Protein AF-A0A212THU8-F1 (afdb_monomer_lite)

Sequence (267 aa):
MRHRLPAQLAALACAAGLALTACSEPEPEARFPQTPVPGHCADWGELRELDHSTVQVRVLNKGAGAGAAAEAARELEGRGFTVLTTGNDHSDSPQADAIVRYGPMGLSAARTVALQVEGARLERDSRRDPSVDLVLGKAFDSLAQQPAAPADQVRMNVYNTTAEPGLADRAARQMRKRDFTVRKVGNDPERKWYPEDTAIIRHGLRSEPVARTVAAQVPGARLVNDDRTGLSVDLVLGGKYTWATKDFTEPEKVPETKQGPRIGCEA

Foldseek 3Di:
DDDDDDDDDDDDDDDDDDDPPDDPDPDPDPPQPPDQDADALVCLVVQDADDQLNAEEEEAEAAQDPCPSVVQQVLSVLVNHHYPYYYYDPDPDDADQKEKEFERSQSNSSSNVLQFAAQYEYDYDHDDGNYIYIYGGNNHDGTADDAADQQLPAEEEEAELDPDPCPSVVVVVQSVVRNHHYDYTYHDPVSDAAQPAQWEKEDASSQPSSSQQVCQQGPRYHYDYPHDSDNYIYTYGHNNHDRDDPDRGRGDGRDGRHYHHYHPSDD

Organism: NCBI:txid592308

Structure (mmCIF, N/CA/C/O backbone):
data_AF-A0A212THU8-F1
#
_entry.id   AF-A0A212THU8-F1
#
loop_
_atom_site.group_PDB
_atom_site.id
_atom_site.type_symbol
_atom_site.label_atom_id
_atom_site.label_alt_id
_atom_site.label_comp_id
_atom_site.label_asym_id
_atom_site.label_entity_id
_atom_site.label_seq_id
_atom_site.pdbx_PDB_ins_code
_atom_site.Cartn_x
_atom_site.Cartn_y
_atom_site.Cartn_z
_atom_site.occupancy
_atom_site.B_iso_or_equiv
_atom_site.auth_seq_id
_atom_site.auth_comp_id
_atom_site.auth_asym_id
_atom_site.auth_atom_id
_atom_site.pdbx_PDB_model_num
ATOM 1 N N . MET A 1 1 ? 91.011 -12.304 9.486 1.00 38.97 1 MET A N 1
ATOM 2 C CA . MET A 1 1 ? 90.916 -10.833 9.326 1.00 38.97 1 MET A CA 1
ATOM 3 C C . MET A 1 1 ? 89.591 -10.407 9.952 1.00 38.97 1 MET A C 1
ATOM 5 O O . MET A 1 1 ? 88.591 -11.006 9.599 1.00 38.97 1 MET A O 1
ATOM 9 N N . ARG A 1 2 ? 89.614 -9.753 11.129 1.00 37.75 2 ARG A N 1
ATOM 10 C CA . ARG A 1 2 ? 89.227 -8.330 11.355 1.00 37.75 2 ARG A CA 1
ATOM 11 C C . ARG A 1 2 ? 87.864 -7.976 10.725 1.00 37.75 2 ARG A C 1
ATOM 13 O O . ARG A 1 2 ? 87.710 -8.217 9.545 1.00 37.75 2 ARG A O 1
ATOM 20 N N . HIS A 1 3 ? 86.889 -7.302 11.326 1.00 34.12 3 HIS A N 1
ATOM 21 C CA . HIS A 1 3 ? 86.563 -6.772 12.654 1.00 34.12 3 HIS A CA 1
ATOM 22 C C . HIS A 1 3 ? 85.201 -6.048 12.453 1.00 34.12 3 HIS A C 1
ATOM 24 O O . HIS A 1 3 ? 85.035 -5.419 11.419 1.00 34.12 3 HIS A O 1
ATOM 30 N N . ARG A 1 4 ? 84.315 -6.070 13.464 1.00 38.44 4 ARG A N 1
ATOM 31 C CA . ARG A 1 4 ? 83.385 -4.992 13.908 1.00 38.44 4 ARG A CA 1
ATOM 32 C C . ARG A 1 4 ? 82.330 -4.373 12.947 1.00 38.44 4 ARG A C 1
ATOM 34 O O . ARG A 1 4 ? 82.656 -3.772 11.936 1.00 38.44 4 ARG A O 1
ATOM 41 N N . LEU A 1 5 ? 81.073 -4.371 13.423 1.00 43.81 5 LEU A N 1
ATOM 42 C CA . LEU A 1 5 ? 80.020 -3.364 13.150 1.00 43.81 5 LEU A CA 1
ATOM 43 C C . LEU A 1 5 ? 80.491 -1.932 13.511 1.00 43.81 5 LEU A C 1
ATOM 45 O O . LEU A 1 5 ? 81.335 -1.796 14.405 1.00 43.81 5 LEU A O 1
ATOM 49 N N . PRO A 1 6 ? 79.920 -0.867 12.903 1.00 51.62 6 PRO A N 1
ATOM 50 C CA . PRO A 1 6 ? 78.869 -0.121 13.616 1.00 51.62 6 PRO A CA 1
ATOM 51 C C . PRO A 1 6 ? 77.752 0.502 12.748 1.00 51.62 6 PRO A C 1
ATOM 53 O O . PRO A 1 6 ? 77.855 0.664 11.536 1.00 51.62 6 PRO A O 1
ATOM 56 N N . ALA A 1 7 ? 76.685 0.868 13.460 1.00 44.78 7 ALA A N 1
ATOM 57 C CA . ALA A 1 7 ? 75.516 1.635 13.051 1.00 44.78 7 ALA A CA 1
ATOM 58 C C . ALA A 1 7 ? 75.830 3.072 12.605 1.00 44.78 7 ALA A C 1
ATOM 60 O O . ALA A 1 7 ? 76.716 3.699 13.181 1.00 44.78 7 ALA A O 1
ATOM 61 N N . GLN A 1 8 ? 74.999 3.635 11.717 1.00 48.97 8 GLN A N 1
ATOM 62 C CA . GLN A 1 8 ? 74.686 5.068 11.725 1.00 48.97 8 GLN A CA 1
ATOM 63 C C . GLN A 1 8 ? 73.209 5.318 11.401 1.00 48.97 8 GLN A C 1
ATOM 65 O O . GLN A 1 8 ? 72.680 4.873 10.385 1.00 48.97 8 GLN A O 1
ATOM 70 N N . LEU A 1 9 ? 72.574 6.037 12.328 1.00 40.59 9 LEU A N 1
ATOM 71 C CA . LEU A 1 9 ? 71.295 6.713 12.187 1.00 40.59 9 LEU A CA 1
ATOM 72 C C . LEU A 1 9 ? 71.403 7.836 11.148 1.00 40.59 9 LEU A C 1
ATOM 74 O O . LEU A 1 9 ? 72.336 8.633 11.205 1.00 40.59 9 LEU A O 1
ATOM 78 N N . ALA A 1 10 ? 70.376 7.988 10.317 1.00 42.47 10 ALA A N 1
ATOM 79 C CA . ALA A 1 10 ? 70.005 9.282 9.762 1.00 42.47 10 ALA A CA 1
ATOM 80 C C . ALA A 1 10 ? 68.498 9.460 9.961 1.00 42.47 10 ALA A C 1
ATOM 82 O O . ALA A 1 10 ? 67.677 8.900 9.238 1.00 42.47 10 ALA A O 1
ATOM 83 N N . ALA A 1 11 ? 68.154 10.201 11.012 1.00 41.84 11 ALA A N 1
ATOM 84 C CA . ALA A 1 11 ? 66.830 10.760 11.203 1.00 41.84 11 ALA A CA 1
ATOM 85 C C . ALA A 1 11 ? 66.600 11.839 10.136 1.00 41.84 11 ALA A C 1
ATOM 87 O O . ALA A 1 11 ? 67.397 12.770 10.023 1.00 41.84 11 ALA A O 1
ATOM 88 N N . LEU A 1 12 ? 65.508 11.728 9.380 1.00 43.94 12 LEU A N 1
ATOM 89 C CA . LEU A 1 12 ? 64.963 12.838 8.608 1.00 43.94 12 LEU A CA 1
ATOM 90 C C . LEU A 1 12 ? 63.584 13.185 9.156 1.00 43.94 12 LEU A C 1
ATOM 92 O O . LEU A 1 12 ? 62.754 12.324 9.439 1.00 43.94 12 LEU A O 1
ATOM 96 N N . ALA A 1 13 ? 63.446 14.481 9.391 1.00 41.41 13 ALA A N 1
ATOM 97 C CA . ALA A 1 13 ? 62.468 15.126 10.232 1.00 41.41 13 ALA A CA 1
ATOM 98 C C . ALA A 1 13 ? 61.040 15.071 9.675 1.00 41.41 13 ALA A C 1
ATOM 100 O O . ALA A 1 13 ? 60.813 15.204 8.474 1.00 41.41 13 ALA A O 1
ATOM 101 N N . CYS A 1 14 ? 60.079 14.992 10.600 1.00 33.94 14 CYS A N 1
ATOM 102 C CA . CYS A 1 14 ? 58.713 15.452 10.393 1.00 33.94 14 CYS A CA 1
ATOM 103 C C . CYS A 1 14 ? 58.724 16.913 9.923 1.00 33.94 14 CYS A C 1
ATOM 105 O O . CYS A 1 14 ? 59.113 17.801 10.680 1.00 33.94 14 CYS A O 1
ATOM 107 N N . ALA A 1 15 ? 58.216 17.162 8.718 1.00 45.34 15 ALA A N 1
ATOM 108 C CA . ALA A 1 15 ? 57.635 18.447 8.363 1.00 45.34 15 ALA A CA 1
ATOM 109 C C . ALA A 1 15 ? 56.112 18.285 8.379 1.00 45.34 15 ALA A C 1
ATOM 111 O O . ALA A 1 15 ? 55.542 17.487 7.636 1.00 45.34 15 ALA A O 1
ATOM 112 N N . ALA A 1 16 ? 55.476 19.004 9.299 1.00 46.84 16 ALA A N 1
ATOM 113 C CA . ALA A 1 16 ? 54.038 19.052 9.477 1.00 46.84 16 ALA A CA 1
ATOM 114 C C . ALA A 1 16 ? 53.367 19.822 8.329 1.00 46.84 16 ALA A C 1
ATOM 116 O O . ALA A 1 16 ? 53.789 20.919 7.971 1.00 46.84 16 ALA A O 1
ATOM 117 N N . GLY A 1 17 ? 52.281 19.254 7.810 1.00 40.56 17 GLY A N 1
ATOM 118 C CA . GLY A 1 17 ? 51.367 19.874 6.856 1.00 40.56 17 GLY A CA 1
ATOM 119 C C . GLY A 1 17 ? 50.082 19.056 6.794 1.00 40.56 17 GLY A C 1
ATOM 120 O O . GLY A 1 17 ? 49.892 18.255 5.887 1.00 40.56 17 GLY A O 1
ATOM 121 N N . LEU A 1 18 ? 49.241 19.195 7.821 1.00 47.66 18 LEU A N 1
ATOM 122 C CA . LEU A 1 18 ? 47.927 18.559 7.930 1.00 47.66 18 LEU A CA 1
ATOM 123 C C . LEU A 1 18 ? 46.965 19.153 6.890 1.00 47.66 18 LEU A C 1
ATOM 125 O O . LEU A 1 18 ? 46.311 20.159 7.149 1.00 47.66 18 LEU A O 1
ATOM 129 N N . ALA A 1 19 ? 46.842 18.500 5.738 1.00 45.28 19 ALA A N 1
ATOM 130 C CA . ALA A 1 19 ? 45.618 18.525 4.948 1.00 45.28 19 ALA A CA 1
ATOM 131 C C . ALA A 1 19 ? 44.963 17.146 5.089 1.00 45.28 19 ALA A C 1
ATOM 133 O O . ALA A 1 19 ? 45.324 16.191 4.406 1.00 45.28 19 ALA A O 1
ATOM 134 N N . LEU A 1 20 ? 44.025 17.033 6.032 1.00 46.34 20 LEU A N 1
ATOM 135 C CA . LEU A 1 20 ? 43.095 15.910 6.105 1.00 46.34 20 LEU A CA 1
ATOM 136 C C . LEU A 1 20 ? 42.125 16.039 4.925 1.00 46.34 20 LEU A C 1
ATOM 138 O O . LEU A 1 20 ? 41.030 16.578 5.064 1.00 46.34 20 LEU A O 1
ATOM 142 N N . THR A 1 21 ? 42.524 15.569 3.746 1.00 47.94 21 THR A N 1
ATOM 143 C CA . THR A 1 21 ? 41.549 15.188 2.724 1.00 47.94 21 THR A CA 1
ATOM 144 C C . THR A 1 21 ? 40.819 13.969 3.260 1.00 47.94 21 THR A C 1
ATOM 146 O O . THR A 1 21 ? 41.337 12.853 3.231 1.00 47.94 21 THR A O 1
ATOM 149 N N . ALA A 1 22 ? 39.643 14.216 3.833 1.00 43.72 22 ALA A N 1
ATOM 150 C CA . ALA A 1 22 ? 38.685 13.183 4.163 1.00 43.72 22 ALA A CA 1
ATOM 151 C C . ALA A 1 22 ? 38.459 12.306 2.926 1.00 43.72 22 ALA A C 1
ATOM 153 O O . ALA A 1 22 ? 38.194 12.801 1.828 1.00 43.72 22 ALA A O 1
ATOM 154 N N . CYS A 1 23 ? 38.620 11.002 3.129 1.00 45.91 23 CYS A N 1
ATOM 155 C CA . CYS A 1 23 ? 38.318 9.971 2.156 1.00 45.91 23 CYS A CA 1
ATOM 156 C C . CYS A 1 23 ? 36.859 10.138 1.722 1.00 45.91 23 CYS A C 1
ATOM 158 O O . CYS A 1 23 ? 35.955 9.991 2.539 1.00 45.91 23 CYS A O 1
ATOM 160 N N . SER A 1 24 ? 36.623 10.461 0.454 1.00 49.62 24 SER A N 1
ATOM 161 C CA . SER A 1 24 ? 35.322 10.193 -0.151 1.00 49.62 24 SER A CA 1
ATOM 162 C C . SER A 1 24 ? 35.355 8.730 -0.571 1.00 49.62 24 SER A C 1
ATOM 164 O O . SER A 1 24 ? 35.870 8.401 -1.638 1.00 49.62 24 SER A O 1
ATOM 166 N N . GLU A 1 25 ? 34.916 7.838 0.319 1.00 53.78 25 GLU A N 1
ATOM 167 C CA . GLU A 1 25 ? 34.516 6.498 -0.108 1.00 53.78 25 GLU A CA 1
ATOM 168 C C . GLU A 1 25 ? 33.414 6.674 -1.164 1.00 53.78 25 GLU A C 1
ATOM 170 O O . GLU A 1 25 ? 32.497 7.472 -0.942 1.00 53.78 25 GLU A O 1
ATOM 175 N N . PRO A 1 26 ? 33.503 6.009 -2.330 1.00 47.09 26 PRO A N 1
ATOM 176 C CA . PRO A 1 26 ? 32.387 5.997 -3.262 1.00 47.09 26 PRO A CA 1
ATOM 177 C C . PRO A 1 26 ? 31.155 5.470 -2.521 1.00 47.09 26 PRO A C 1
ATOM 179 O O . PRO A 1 26 ? 31.261 4.515 -1.744 1.00 47.09 26 PRO A O 1
ATOM 182 N N . GLU A 1 27 ? 30.003 6.116 -2.735 1.00 53.28 27 GLU A N 1
ATOM 183 C CA . GLU A 1 27 ? 28.712 5.616 -2.257 1.00 53.28 27 GLU A CA 1
ATOM 184 C C . GLU A 1 27 ? 28.627 4.111 -2.543 1.00 53.28 27 GLU A C 1
ATOM 186 O O . GLU A 1 27 ? 29.084 3.679 -3.607 1.00 53.28 27 GLU A O 1
ATOM 191 N N . PRO A 1 28 ? 28.099 3.292 -1.615 1.00 44.31 28 PRO A N 1
ATOM 192 C CA . PRO A 1 28 ? 28.008 1.863 -1.845 1.00 44.31 28 PRO A CA 1
ATOM 193 C C . PRO A 1 28 ? 27.193 1.655 -3.119 1.00 44.31 28 PRO A C 1
ATOM 195 O O . PRO A 1 28 ? 25.989 1.909 -3.121 1.00 44.31 28 PRO A O 1
ATOM 198 N N . GLU A 1 29 ? 27.859 1.222 -4.196 1.00 50.34 29 GLU A N 1
ATOM 199 C CA . GLU A 1 29 ? 27.194 0.780 -5.417 1.00 50.34 29 GLU A CA 1
ATOM 200 C C . GLU A 1 29 ? 26.040 -0.115 -4.982 1.00 50.34 29 GLU A C 1
ATOM 202 O O . GLU A 1 29 ? 26.248 -1.051 -4.196 1.00 50.34 29 GLU A O 1
ATOM 207 N N . ALA A 1 30 ? 24.825 0.231 -5.418 1.00 47.88 30 ALA A N 1
ATOM 208 C CA . ALA A 1 30 ? 23.627 -0.532 -5.116 1.00 47.88 30 ALA A CA 1
ATOM 209 C C . ALA A 1 30 ? 23.953 -2.011 -5.344 1.00 47.88 30 ALA A C 1
ATOM 211 O O . ALA A 1 30 ? 24.255 -2.434 -6.463 1.00 47.88 30 ALA A O 1
ATOM 212 N N . ARG A 1 31 ? 24.021 -2.779 -4.251 1.00 46.31 31 ARG A N 1
ATOM 213 C CA . ARG A 1 31 ? 24.465 -4.169 -4.307 1.00 46.31 31 ARG A CA 1
ATOM 214 C C . ARG A 1 31 ? 23.362 -4.948 -4.995 1.00 46.31 31 ARG A C 1
ATOM 216 O O . ARG A 1 31 ? 22.410 -5.370 -4.346 1.00 46.31 31 ARG A O 1
ATOM 223 N N . PHE A 1 32 ? 23.500 -5.128 -6.308 1.00 49.66 32 PHE A N 1
ATOM 224 C CA . PHE A 1 32 ? 22.636 -6.008 -7.078 1.00 49.66 32 PHE A CA 1
ATOM 225 C C . PHE A 1 32 ? 22.564 -7.352 -6.343 1.00 49.66 32 PHE A C 1
ATOM 227 O O . PHE A 1 32 ? 23.628 -7.883 -5.989 1.00 49.66 32 PHE A O 1
ATOM 234 N N . PRO A 1 33 ? 21.372 -7.924 -6.096 1.00 51.41 33 PRO A N 1
ATOM 235 C CA . PRO A 1 33 ? 21.295 -9.319 -5.712 1.00 51.41 33 PRO A CA 1
ATOM 236 C C . PRO A 1 33 ? 22.038 -10.104 -6.793 1.00 51.41 33 PRO A C 1
ATOM 238 O O . PRO A 1 33 ? 21.676 -10.093 -7.967 1.00 51.41 33 PRO A O 1
ATOM 241 N N . GLN A 1 34 ? 23.163 -10.695 -6.394 1.00 44.50 34 GLN A N 1
ATOM 242 C CA . GLN A 1 34 ? 24.201 -11.186 -7.307 1.00 44.50 34 GLN A CA 1
ATOM 243 C C . GLN A 1 34 ? 23.755 -12.410 -8.110 1.00 44.50 34 GLN A C 1
ATOM 245 O O . GLN A 1 34 ? 24.473 -12.873 -8.989 1.00 44.50 34 GLN A O 1
ATOM 250 N N . THR A 1 35 ? 22.590 -12.970 -7.790 1.00 54.38 35 THR A N 1
ATOM 251 C CA . THR A 1 35 ? 22.022 -14.095 -8.522 1.00 54.38 35 THR A CA 1
ATOM 252 C C . THR A 1 35 ? 20.924 -13.566 -9.439 1.00 54.38 35 THR A C 1
ATOM 254 O O . THR A 1 35 ? 19.789 -13.411 -8.984 1.00 54.38 35 THR A O 1
ATOM 257 N N . PRO A 1 36 ? 21.222 -13.270 -10.720 1.00 52.88 36 PRO A N 1
ATOM 258 C CA . PRO A 1 36 ? 20.159 -13.196 -11.713 1.00 52.88 36 PRO A CA 1
ATOM 259 C C . PRO A 1 36 ? 19.323 -14.473 -11.623 1.00 52.88 36 PRO A C 1
ATOM 261 O O . PRO A 1 36 ? 19.879 -15.556 -11.440 1.00 52.88 36 PRO A O 1
ATOM 264 N N . VAL A 1 37 ? 18.004 -14.357 -11.749 1.00 58.06 37 VAL A N 1
ATOM 265 C CA . VAL A 1 37 ? 17.135 -15.514 -11.980 1.00 58.06 37 VAL A CA 1
ATOM 266 C C . VAL A 1 37 ? 16.857 -15.519 -13.477 1.00 58.06 37 VAL A C 1
ATOM 268 O O . VAL A 1 37 ? 16.011 -14.743 -13.928 1.00 58.06 37 VAL A O 1
ATOM 271 N N . PRO A 1 38 ? 17.600 -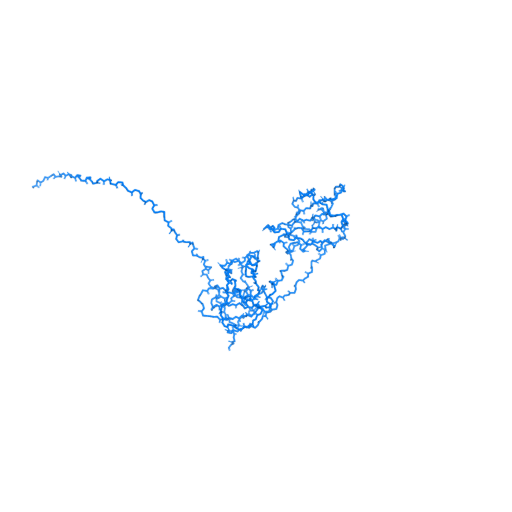16.306 -14.278 1.00 60.41 38 PRO A N 1
ATOM 272 C CA . PRO A 1 38 ? 17.319 -16.413 -15.695 1.00 60.41 38 PRO A CA 1
ATOM 273 C C . PRO A 1 38 ? 15.931 -17.026 -15.855 1.00 60.41 38 PRO A C 1
ATOM 275 O O . PRO A 1 38 ? 15.589 -17.998 -15.182 1.00 60.41 38 PRO A O 1
ATOM 278 N N . GLY A 1 39 ? 15.146 -16.457 -16.753 1.00 64.38 39 GLY A N 1
ATOM 279 C CA . GLY A 1 39 ? 13.890 -17.031 -17.201 1.00 64.38 39 GLY A CA 1
ATOM 280 C C . GLY A 1 39 ? 13.803 -16.883 -18.710 1.00 64.38 39 GLY A C 1
ATOM 281 O O . GLY A 1 39 ? 14.343 -15.925 -19.271 1.00 64.38 39 GLY A O 1
ATOM 282 N N . HIS A 1 40 ? 13.128 -17.818 -19.367 1.00 75.00 40 HIS A N 1
ATOM 283 C CA . HIS A 1 40 ? 12.801 -17.691 -20.780 1.00 75.00 40 HIS A CA 1
ATOM 284 C C . HIS A 1 40 ? 11.356 -17.223 -20.915 1.00 75.00 40 HIS A C 1
ATOM 286 O O . HIS A 1 40 ? 10.492 -17.568 -20.114 1.00 75.00 40 HIS A O 1
ATOM 292 N N . CYS A 1 41 ? 11.075 -16.435 -21.951 1.00 77.31 41 CYS A N 1
ATOM 293 C CA . CYS A 1 41 ? 9.726 -15.937 -22.223 1.00 77.31 41 CYS A CA 1
ATOM 294 C C . CYS A 1 41 ? 8.690 -17.056 -22.417 1.00 77.31 41 CYS A C 1
ATOM 296 O O . CYS A 1 41 ? 7.510 -16.853 -22.118 1.00 77.31 41 CYS A O 1
ATOM 298 N N . ALA A 1 42 ? 9.139 -18.229 -22.881 1.00 79.44 42 ALA A N 1
ATOM 299 C CA . ALA A 1 42 ? 8.329 -19.440 -22.999 1.00 79.44 42 ALA A CA 1
ATOM 300 C C . ALA A 1 42 ? 7.760 -19.897 -21.644 1.00 79.44 42 ALA A C 1
ATOM 302 O O . ALA A 1 42 ? 6.619 -20.345 -21.580 1.00 79.44 42 ALA A O 1
ATOM 303 N N . ASP A 1 43 ? 8.497 -19.663 -20.558 1.00 81.81 43 ASP A N 1
ATOM 304 C CA . ASP A 1 43 ? 8.165 -20.140 -19.213 1.00 81.81 43 ASP A CA 1
ATOM 305 C C . ASP A 1 43 ? 7.347 -19.105 -18.426 1.00 81.81 43 ASP A C 1
ATOM 307 O O . ASP A 1 43 ? 7.211 -19.202 -17.209 1.00 81.81 43 ASP A O 1
ATOM 311 N N . TRP A 1 44 ? 6.809 -18.073 -19.093 1.00 80.06 44 TRP A N 1
ATOM 312 C CA . TRP A 1 44 ? 6.220 -16.903 -18.435 1.00 80.06 44 TRP A CA 1
ATOM 313 C C . TRP A 1 44 ? 5.199 -17.243 -17.351 1.00 80.06 44 TRP A C 1
ATOM 315 O O . TRP A 1 44 ? 5.247 -16.624 -16.294 1.00 80.06 44 TRP A O 1
ATOM 325 N N . GLY A 1 45 ? 4.308 -18.212 -17.590 1.00 77.88 45 GLY A N 1
ATOM 326 C CA . GLY A 1 45 ? 3.296 -18.643 -16.615 1.00 77.88 45 GLY A CA 1
ATOM 327 C C . GLY A 1 45 ? 3.888 -19.341 -15.386 1.00 77.88 45 GLY A C 1
ATOM 328 O O . GLY A 1 45 ? 3.333 -19.244 -14.294 1.00 77.88 45 GLY A O 1
ATOM 329 N N . GLU A 1 46 ? 5.066 -19.940 -15.529 1.00 82.50 46 GLU A N 1
ATOM 330 C CA . GLU A 1 46 ? 5.769 -20.716 -14.502 1.00 82.50 46 GLU A CA 1
ATOM 331 C C . GLU A 1 46 ? 6.835 -19.898 -13.757 1.00 82.50 46 GLU A C 1
ATOM 333 O O . GLU A 1 46 ? 7.348 -20.334 -12.726 1.00 82.50 46 GLU A O 1
ATOM 338 N N . LEU A 1 47 ? 7.157 -18.694 -14.245 1.00 83.31 47 LEU A N 1
ATOM 339 C CA . LEU A 1 47 ? 8.126 -17.811 -13.599 1.00 83.31 47 LEU A CA 1
ATOM 340 C C . LEU A 1 47 ? 7.764 -17.535 -12.137 1.00 83.31 47 LEU A C 1
ATOM 342 O O . LEU A 1 47 ? 6.721 -16.972 -11.808 1.00 83.31 47 LEU A O 1
ATOM 346 N N . ARG A 1 48 ? 8.690 -17.875 -11.248 1.00 83.19 48 ARG A N 1
ATOM 347 C CA . ARG A 1 48 ? 8.545 -17.603 -9.823 1.00 83.19 48 ARG A CA 1
ATOM 348 C C . ARG A 1 48 ? 8.544 -16.095 -9.556 1.00 83.19 48 ARG A C 1
ATOM 350 O O . ARG A 1 48 ? 9.482 -15.401 -9.954 1.00 83.19 48 ARG A O 1
ATOM 357 N N . GLU A 1 49 ? 7.552 -15.623 -8.807 1.00 86.44 49 GLU A N 1
ATOM 358 C CA . GLU A 1 49 ? 7.577 -14.287 -8.209 1.00 86.44 49 GLU A CA 1
ATOM 359 C C . GLU A 1 49 ? 8.724 -14.181 -7.206 1.00 86.44 49 GLU A C 1
ATOM 361 O O . GLU A 1 49 ? 8.997 -15.090 -6.417 1.00 86.44 49 GLU A O 1
ATOM 366 N N . LEU A 1 50 ? 9.451 -13.075 -7.284 1.00 91.19 50 LEU A N 1
ATOM 367 C CA . LEU A 1 50 ? 10.585 -12.833 -6.405 1.00 91.19 50 LEU A CA 1
ATOM 368 C C . LEU A 1 50 ? 10.120 -12.159 -5.121 1.00 91.19 50 LEU A C 1
ATOM 370 O O . LEU A 1 50 ? 9.159 -11.393 -5.124 1.00 91.19 50 LEU A O 1
ATOM 374 N N . ASP A 1 51 ? 10.861 -12.392 -4.039 1.00 91.56 51 ASP A N 1
ATOM 375 C CA . ASP A 1 51 ? 10.726 -11.567 -2.845 1.00 91.56 51 ASP A CA 1
ATOM 376 C C . ASP A 1 51 ? 10.960 -10.098 -3.230 1.00 91.56 51 ASP A C 1
ATOM 378 O O . ASP A 1 51 ? 11.976 -9.779 -3.860 1.00 91.56 51 ASP A O 1
ATOM 382 N N . HIS A 1 52 ? 10.021 -9.216 -2.873 1.00 94.50 52 HIS A N 1
ATOM 383 C CA . HIS A 1 52 ? 10.047 -7.813 -3.289 1.00 94.50 52 HIS A CA 1
ATOM 384 C C . HIS A 1 52 ? 11.367 -7.123 -2.915 1.00 94.50 52 HIS A C 1
ATOM 386 O O . HIS A 1 52 ? 11.878 -6.332 -3.706 1.00 94.50 52 HIS A O 1
ATOM 392 N N . SER A 1 53 ? 11.986 -7.484 -1.783 1.00 93.31 53 SER A N 1
ATOM 393 C CA . SER A 1 53 ? 13.243 -6.871 -1.327 1.00 93.31 53 SER A CA 1
ATOM 394 C C . SER A 1 53 ? 14.422 -7.145 -2.263 1.00 93.31 53 SER A C 1
ATOM 396 O O . SER A 1 53 ? 15.384 -6.380 -2.301 1.00 93.31 53 SER A O 1
ATOM 398 N N . THR A 1 54 ? 14.330 -8.203 -3.070 1.00 92.69 54 THR A N 1
ATOM 399 C CA . THR A 1 54 ? 15.331 -8.566 -4.082 1.00 92.69 54 THR A CA 1
ATOM 400 C C . THR A 1 54 ? 15.080 -7.913 -5.443 1.00 92.69 54 THR A C 1
ATOM 402 O O . THR A 1 54 ? 15.916 -8.015 -6.341 1.00 92.69 54 THR A O 1
ATOM 405 N N . VAL A 1 55 ? 13.946 -7.233 -5.622 1.00 95.88 55 VAL A N 1
ATOM 406 C CA . VAL A 1 55 ? 13.568 -6.609 -6.891 1.00 95.88 55 VAL A CA 1
ATOM 407 C C . VAL A 1 55 ? 13.963 -5.137 -6.875 1.00 95.88 55 VAL A C 1
ATOM 409 O O . VAL A 1 55 ? 13.484 -4.357 -6.052 1.00 95.88 55 VAL A O 1
ATOM 412 N N . GLN A 1 56 ? 14.836 -4.761 -7.809 1.00 95.44 56 GLN A N 1
ATOM 413 C CA . GLN A 1 56 ? 15.323 -3.393 -7.969 1.00 95.44 56 GLN A CA 1
ATOM 414 C C . GLN A 1 56 ? 14.597 -2.684 -9.116 1.00 95.44 56 GLN A C 1
ATOM 416 O O . GLN A 1 56 ? 14.650 -3.150 -10.258 1.00 95.44 56 GLN A O 1
ATOM 421 N N . VAL A 1 57 ? 13.952 -1.554 -8.822 1.00 98.38 57 VAL A N 1
ATOM 422 C CA . VAL A 1 57 ? 13.065 -0.843 -9.756 1.00 98.38 57 VAL A CA 1
ATOM 423 C C . VAL A 1 57 ? 13.510 0.603 -9.941 1.00 98.38 57 VAL A C 1
ATOM 425 O O . VAL A 1 57 ? 13.753 1.314 -8.969 1.00 98.38 57 VAL A O 1
ATOM 428 N N . ARG A 1 58 ? 13.573 1.078 -11.185 1.00 98.56 58 ARG A N 1
ATOM 429 C CA . ARG A 1 58 ? 13.597 2.515 -11.501 1.00 98.56 58 ARG A CA 1
ATOM 430 C C . ARG A 1 58 ? 12.196 2.939 -11.913 1.00 98.56 58 ARG A C 1
ATOM 432 O O . ARG A 1 58 ? 11.613 2.304 -12.785 1.00 98.56 58 ARG A O 1
ATOM 439 N N . VAL A 1 59 ? 11.647 3.988 -11.310 1.00 98.69 59 VAL A N 1
ATOM 440 C CA . VAL A 1 59 ? 10.291 4.456 -11.639 1.00 98.69 59 VAL A CA 1
ATOM 441 C C . VAL A 1 59 ? 10.387 5.696 -12.517 1.00 98.69 59 VAL A C 1
ATOM 443 O O . VAL A 1 59 ? 10.901 6.731 -12.097 1.00 98.69 59 VAL A O 1
ATOM 446 N N . LEU A 1 60 ? 9.919 5.601 -13.756 1.00 98.31 60 LEU A N 1
ATOM 447 C CA . LEU A 1 60 ? 10.066 6.647 -14.761 1.00 98.31 60 LEU A CA 1
ATOM 448 C C . LEU A 1 60 ? 8.703 7.198 -15.175 1.00 98.31 60 LEU A C 1
ATOM 450 O O . LEU A 1 60 ? 7.774 6.449 -15.452 1.00 98.31 60 LEU A O 1
ATOM 454 N N . ASN A 1 61 ? 8.581 8.516 -15.257 1.00 97.12 61 ASN A N 1
ATOM 455 C CA . ASN A 1 61 ? 7.367 9.188 -15.696 1.00 97.12 61 ASN A CA 1
ATOM 456 C C . ASN A 1 61 ? 7.406 9.474 -17.201 1.00 97.12 61 ASN A C 1
ATOM 458 O O . ASN A 1 61 ? 8.316 10.143 -17.690 1.00 97.12 61 ASN A O 1
ATOM 462 N N . LYS A 1 62 ? 6.376 9.020 -17.915 1.00 96.31 62 LYS A N 1
ATOM 463 C CA . LYS A 1 62 ? 6.128 9.267 -19.338 1.00 96.31 62 LYS A CA 1
ATOM 464 C C . LYS A 1 62 ? 4.735 9.867 -19.568 1.00 96.31 62 LYS A C 1
ATOM 466 O O . LYS A 1 62 ? 4.004 9.485 -20.481 1.00 96.31 62 LYS A O 1
ATOM 471 N N . GLY A 1 63 ? 4.355 10.828 -18.730 1.00 93.62 63 GLY A N 1
ATOM 472 C CA . GLY A 1 63 ? 3.146 11.634 -18.911 1.00 93.62 63 GLY A CA 1
ATOM 473 C C . GLY A 1 63 ? 2.020 11.372 -17.914 1.00 93.62 63 GLY A C 1
ATOM 474 O O . GLY A 1 63 ? 0.949 11.939 -18.103 1.00 93.62 63 GLY A O 1
ATOM 475 N N . ALA A 1 64 ? 2.258 10.602 -16.849 1.00 94.50 64 ALA A N 1
ATOM 476 C CA . ALA A 1 64 ? 1.302 10.334 -15.764 1.00 94.50 64 ALA A CA 1
ATOM 477 C C . ALA A 1 64 ? 1.031 11.551 -14.844 1.00 94.50 64 ALA A C 1
ATOM 479 O O . ALA A 1 64 ? 0.357 11.441 -13.827 1.00 94.50 64 ALA A O 1
ATOM 480 N N . GLY A 1 65 ? 1.575 12.727 -15.172 1.00 94.62 65 GLY A N 1
ATOM 481 C CA . GLY A 1 65 ? 1.463 13.940 -14.359 1.00 94.62 65 GLY A CA 1
ATOM 482 C C . GLY A 1 65 ? 2.641 14.144 -13.405 1.00 94.62 65 GLY A C 1
ATOM 483 O O . GLY A 1 65 ? 3.452 13.250 -13.165 1.00 94.62 65 GLY A O 1
ATOM 484 N N . ALA A 1 66 ? 2.793 15.369 -12.901 1.00 95.31 66 ALA A N 1
ATOM 485 C CA . ALA A 1 66 ? 3.895 15.717 -12.009 1.00 95.31 66 ALA A CA 1
ATOM 486 C C . ALA A 1 66 ? 3.807 14.920 -10.695 1.00 95.31 66 ALA A C 1
ATOM 488 O O . ALA A 1 66 ? 2.747 14.834 -10.091 1.00 95.31 66 ALA A O 1
ATOM 489 N N . GLY A 1 67 ? 4.930 14.350 -10.249 1.00 95.25 67 GLY A N 1
ATOM 490 C CA . GLY A 1 67 ? 5.004 13.595 -8.992 1.00 95.25 67 GLY A CA 1
ATOM 491 C C . GLY A 1 67 ? 4.618 12.114 -9.079 1.00 95.25 67 GLY A C 1
ATOM 492 O O . GLY A 1 67 ? 4.982 11.374 -8.168 1.00 95.25 67 GLY A O 1
ATOM 493 N N . ALA A 1 68 ? 4.008 11.652 -10.178 1.00 96.62 68 ALA A N 1
ATOM 494 C CA . ALA A 1 68 ? 3.537 10.269 -10.323 1.00 96.62 68 ALA A CA 1
ATOM 495 C C . ALA A 1 68 ? 4.631 9.214 -10.065 1.00 96.62 68 ALA A C 1
ATOM 497 O O . ALA A 1 68 ? 4.426 8.272 -9.306 1.00 96.62 68 ALA A O 1
ATOM 498 N N . ALA A 1 69 ? 5.835 9.404 -10.623 1.00 97.88 69 ALA A N 1
ATOM 499 C CA . ALA A 1 69 ? 6.950 8.481 -10.387 1.00 97.88 69 ALA A CA 1
ATOM 500 C C . ALA A 1 69 ? 7.402 8.448 -8.919 1.00 97.88 69 ALA A C 1
ATOM 502 O O . ALA A 1 69 ? 7.735 7.384 -8.407 1.00 97.88 69 ALA A O 1
ATOM 503 N N . ALA A 1 70 ? 7.387 9.592 -8.230 1.00 97.25 70 ALA A N 1
ATOM 504 C CA . ALA A 1 70 ? 7.742 9.660 -6.816 1.00 97.25 70 ALA A CA 1
ATOM 505 C C . ALA A 1 70 ? 6.673 9.007 -5.928 1.00 97.25 70 ALA A C 1
ATOM 507 O O . ALA A 1 70 ? 7.002 8.407 -4.912 1.00 97.25 70 ALA A O 1
ATOM 508 N N . GLU A 1 71 ? 5.400 9.116 -6.297 1.00 95.31 71 GLU A N 1
ATOM 509 C CA . GLU A 1 71 ? 4.299 8.477 -5.579 1.00 95.31 71 GLU A CA 1
ATOM 510 C C . GLU A 1 71 ? 4.308 6.957 -5.738 1.00 95.31 71 GLU A C 1
ATOM 512 O O . GLU A 1 71 ? 4.377 6.249 -4.733 1.00 95.31 71 GLU A O 1
ATOM 517 N N . ALA A 1 72 ? 4.373 6.463 -6.976 1.00 97.00 72 ALA A N 1
ATOM 518 C CA . ALA A 1 72 ? 4.516 5.035 -7.244 1.00 97.00 72 ALA A CA 1
ATOM 519 C C . ALA A 1 72 ? 5.789 4.454 -6.608 1.00 97.00 72 ALA A C 1
ATOM 521 O O . ALA A 1 72 ? 5.757 3.340 -6.092 1.00 97.00 72 ALA A O 1
ATOM 522 N N . ALA A 1 73 ? 6.898 5.203 -6.580 1.00 97.88 73 ALA A N 1
ATOM 523 C CA . ALA A 1 73 ? 8.108 4.788 -5.874 1.00 97.88 73 ALA A CA 1
ATOM 524 C C . ALA A 1 73 ? 7.872 4.589 -4.372 1.00 97.88 73 ALA A C 1
ATOM 526 O O . ALA A 1 73 ? 8.175 3.515 -3.858 1.00 97.88 73 ALA A O 1
ATOM 527 N N . ARG A 1 74 ? 7.275 5.571 -3.680 1.00 94.81 74 ARG A N 1
ATOM 528 C CA . ARG A 1 74 ? 6.953 5.446 -2.246 1.00 94.81 74 ARG A CA 1
ATOM 529 C C . ARG A 1 74 ? 6.041 4.256 -1.967 1.00 94.81 74 ARG A C 1
ATOM 531 O O . ARG A 1 74 ? 6.176 3.593 -0.940 1.00 94.81 74 ARG A O 1
ATOM 538 N N . GLU A 1 75 ? 5.101 3.986 -2.865 1.00 95.31 75 GLU A N 1
ATOM 539 C CA . GLU A 1 75 ? 4.199 2.851 -2.729 1.00 95.31 75 GLU A CA 1
ATOM 540 C C . GLU A 1 75 ? 4.913 1.513 -2.948 1.00 95.31 75 GLU A C 1
ATOM 542 O O . GLU A 1 75 ? 4.767 0.612 -2.123 1.00 95.31 75 GLU A O 1
ATOM 547 N N . LEU A 1 76 ? 5.755 1.395 -3.977 1.00 96.75 76 LEU A N 1
ATOM 548 C CA . LEU A 1 76 ? 6.597 0.217 -4.197 1.00 96.75 76 LEU A CA 1
ATOM 549 C C . LEU A 1 76 ? 7.547 -0.037 -3.015 1.00 96.75 76 LEU A C 1
ATOM 551 O O . LEU A 1 76 ? 7.629 -1.166 -2.531 1.00 96.75 76 LEU A O 1
ATOM 555 N N . GLU A 1 77 ? 8.204 0.994 -2.483 1.00 94.56 77 GLU A N 1
ATOM 556 C CA . GLU A 1 77 ? 9.013 0.891 -1.257 1.00 94.56 77 GLU A CA 1
ATOM 557 C C . GLU A 1 77 ? 8.165 0.425 -0.068 1.00 94.56 77 GLU A C 1
ATOM 559 O O . GLU A 1 77 ? 8.561 -0.456 0.698 1.00 94.56 77 GLU A O 1
ATOM 564 N N . GLY A 1 78 ? 6.950 0.965 0.061 1.00 90.75 78 GLY A N 1
ATOM 565 C CA . GLY A 1 78 ? 5.988 0.552 1.075 1.00 90.75 78 GLY A CA 1
ATOM 566 C C . GLY A 1 78 ? 5.619 -0.933 0.993 1.00 90.75 78 GLY A C 1
ATOM 567 O O . GLY A 1 78 ? 5.466 -1.580 2.038 1.00 90.75 78 GLY A O 1
ATOM 568 N N . ARG A 1 79 ? 5.558 -1.466 -0.236 1.00 92.38 79 ARG A N 1
ATOM 569 C CA . ARG A 1 79 ? 5.344 -2.881 -0.586 1.00 92.38 79 ARG A CA 1
ATOM 570 C C . ARG A 1 79 ? 6.609 -3.742 -0.467 1.00 92.38 79 ARG A C 1
ATOM 572 O O . ARG A 1 79 ? 6.516 -4.958 -0.618 1.00 92.38 79 ARG A O 1
ATOM 579 N N . GLY A 1 80 ? 7.762 -3.144 -0.164 1.00 92.31 80 GLY A N 1
ATOM 580 C CA . GLY A 1 80 ? 9.029 -3.832 0.085 1.00 92.31 80 GLY A CA 1
ATOM 581 C C . GLY A 1 80 ? 9.968 -3.932 -1.116 1.00 92.31 80 GLY A C 1
ATOM 582 O O . GLY A 1 80 ? 10.972 -4.627 -1.010 1.00 92.31 80 GLY A O 1
ATOM 583 N N . PHE A 1 81 ? 9.670 -3.268 -2.235 1.00 96.50 81 PHE A N 1
ATOM 584 C CA . PHE A 1 81 ? 10.588 -3.196 -3.372 1.00 96.50 81 PHE A CA 1
ATOM 585 C C . PHE A 1 81 ? 11.781 -2.288 -3.067 1.00 96.50 81 PHE A C 1
ATOM 587 O O . PHE A 1 81 ? 11.662 -1.317 -2.319 1.00 96.50 81 PHE A O 1
ATOM 594 N N . THR A 1 82 ? 12.917 -2.557 -3.711 1.00 96.44 82 THR A N 1
ATOM 595 C CA . THR A 1 82 ? 14.064 -1.642 -3.698 1.00 96.44 82 THR A CA 1
ATOM 596 C C . THR A 1 82 ? 13.934 -0.662 -4.863 1.00 96.44 82 THR A C 1
ATOM 598 O O . THR A 1 82 ? 14.190 -1.024 -6.013 1.00 96.44 82 THR A O 1
ATOM 601 N N . VAL A 1 83 ? 13.544 0.587 -4.600 1.00 97.56 83 VAL A N 1
ATOM 602 C CA . VAL A 1 83 ? 13.525 1.626 -5.640 1.00 97.56 83 VAL A CA 1
ATOM 603 C C . VAL A 1 83 ? 14.908 2.263 -5.752 1.00 97.56 83 VAL A C 1
ATOM 605 O O . VAL A 1 83 ? 15.451 2.782 -4.784 1.00 97.56 83 VAL A O 1
ATOM 608 N N . LEU A 1 84 ? 15.493 2.208 -6.948 1.00 97.25 84 LEU A N 1
ATOM 609 C CA . LEU A 1 84 ? 16.831 2.736 -7.224 1.00 97.25 84 LEU A CA 1
ATOM 610 C C . LEU A 1 84 ? 16.809 4.234 -7.521 1.00 97.25 84 LEU A C 1
ATOM 612 O O . LEU A 1 84 ? 17.685 4.974 -7.090 1.00 97.25 84 LEU A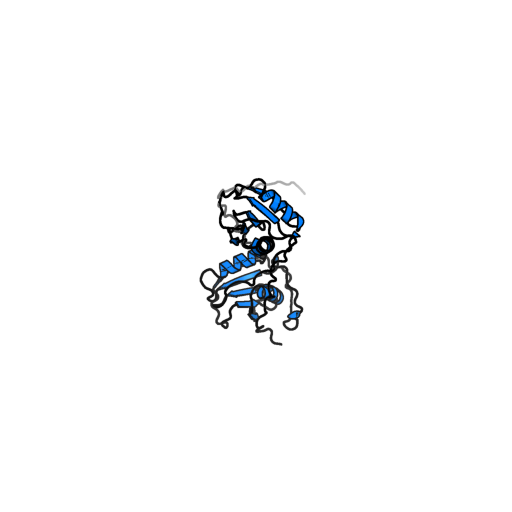 O 1
ATOM 616 N N . THR A 1 85 ? 15.845 4.675 -8.329 1.00 97.38 85 THR A N 1
ATOM 617 C CA . THR A 1 85 ? 15.709 6.081 -8.706 1.00 97.38 85 THR A CA 1
ATOM 618 C C . THR A 1 85 ? 14.317 6.375 -9.248 1.00 97.38 85 THR A C 1
ATOM 620 O O . THR A 1 85 ? 13.596 5.470 -9.684 1.00 97.38 85 THR A O 1
ATOM 623 N N . THR A 1 86 ? 13.970 7.660 -9.250 1.00 98.44 86 THR A N 1
ATOM 624 C CA . THR A 1 86 ? 12.809 8.195 -9.958 1.00 98.44 86 THR A CA 1
ATOM 625 C C . THR A 1 86 ? 13.266 9.187 -11.019 1.00 98.44 86 THR A C 1
ATOM 627 O O . THR A 1 86 ? 14.265 9.882 -10.840 1.00 98.44 86 THR A O 1
ATOM 630 N N . GLY A 1 87 ? 12.561 9.255 -12.145 1.00 97.38 87 GLY A N 1
ATOM 631 C CA . GLY A 1 87 ? 12.949 10.145 -13.237 1.00 97.38 87 GLY A CA 1
ATOM 632 C C . GLY A 1 87 ? 11.872 10.309 -14.297 1.00 97.38 87 GLY A C 1
ATOM 633 O O . GLY A 1 87 ? 10.732 9.892 -14.109 1.00 97.38 87 GLY A O 1
ATOM 634 N N . ASN A 1 88 ? 12.248 10.909 -15.424 1.00 96.94 88 ASN A N 1
ATOM 635 C CA . ASN A 1 88 ? 11.403 11.012 -16.610 1.00 96.94 88 ASN A CA 1
ATOM 636 C C . ASN A 1 88 ? 11.919 10.072 -17.701 1.00 96.94 88 ASN A C 1
ATOM 638 O O . ASN A 1 88 ? 13.126 9.884 -17.850 1.00 96.94 88 ASN A O 1
ATOM 642 N N . ASP A 1 89 ? 10.999 9.504 -18.472 1.00 95.88 89 ASP A N 1
ATOM 643 C CA . ASP A 1 89 ? 11.316 8.712 -19.654 1.00 95.88 89 ASP A CA 1
ATOM 644 C C . ASP A 1 89 ? 11.106 9.550 -20.921 1.00 95.88 89 ASP A C 1
ATOM 646 O O . ASP A 1 89 ? 10.004 10.027 -21.196 1.00 95.88 89 ASP A O 1
ATOM 650 N N . HIS A 1 90 ? 12.177 9.697 -21.701 1.00 92.50 90 HIS A N 1
ATOM 651 C CA . HIS A 1 90 ? 12.201 10.436 -22.965 1.00 92.50 90 HIS A CA 1
ATOM 652 C C . HIS A 1 90 ? 12.317 9.527 -24.201 1.00 92.50 90 HIS A C 1
ATOM 654 O O . HIS A 1 90 ? 12.588 10.013 -25.292 1.00 92.50 90 HIS A O 1
ATOM 660 N N . SER A 1 91 ? 12.153 8.212 -24.044 1.00 87.75 91 SER A N 1
ATOM 661 C CA . SER A 1 91 ? 12.204 7.248 -25.148 1.00 87.75 91 SER A CA 1
ATOM 662 C C . SER A 1 91 ? 11.006 7.366 -26.093 1.00 87.75 91 SER A C 1
ATOM 664 O O . SER A 1 91 ? 9.906 7.737 -25.679 1.00 87.75 91 SER A O 1
ATOM 666 N N . ASP A 1 92 ? 11.175 6.887 -27.325 1.00 82.81 92 ASP A N 1
ATOM 667 C CA . ASP A 1 92 ? 10.120 6.819 -28.349 1.00 82.81 92 ASP A CA 1
ATOM 668 C C . ASP A 1 92 ? 9.199 5.588 -28.222 1.00 82.81 92 ASP A C 1
ATOM 670 O O . ASP A 1 92 ? 8.414 5.288 -29.120 1.00 82.81 92 ASP A O 1
ATOM 674 N N . SER A 1 93 ? 9.275 4.851 -27.107 1.00 75.25 93 SER A N 1
ATOM 675 C CA . SER A 1 93 ? 8.468 3.640 -26.893 1.00 75.25 93 SER A CA 1
ATOM 676 C C . SER A 1 93 ? 6.959 3.924 -27.027 1.00 75.25 93 SER A C 1
ATOM 678 O O . SER A 1 93 ? 6.533 5.027 -26.654 1.00 75.25 93 SER A O 1
ATOM 680 N N . PRO A 1 94 ? 6.139 2.958 -27.492 1.00 75.56 94 PRO A N 1
ATOM 681 C CA . PRO A 1 94 ? 4.702 3.156 -27.690 1.00 75.56 94 PRO A CA 1
ATOM 682 C C . PRO A 1 94 ? 3.991 3.685 -26.442 1.00 75.56 94 PRO A C 1
ATOM 684 O O . PRO A 1 94 ? 4.409 3.413 -25.318 1.00 75.56 94 PRO A O 1
ATOM 687 N N . GLN A 1 95 ? 2.894 4.420 -26.633 1.00 80.25 95 GLN A N 1
ATOM 688 C CA . GLN A 1 95 ? 2.036 4.799 -25.512 1.00 80.25 95 GLN A CA 1
ATOM 689 C C . GLN A 1 95 ? 1.372 3.546 -24.931 1.00 80.25 95 GLN A C 1
ATOM 691 O O . GLN A 1 95 ? 0.771 2.756 -25.656 1.00 80.25 95 GLN A O 1
ATOM 696 N N . ALA A 1 96 ? 1.500 3.383 -23.622 1.00 88.44 96 ALA A N 1
ATOM 697 C CA . ALA A 1 96 ? 0.804 2.397 -22.812 1.00 88.44 96 ALA A CA 1
ATOM 698 C C . ALA A 1 96 ? 0.593 3.003 -21.424 1.00 88.44 96 ALA A C 1
ATOM 700 O O . ALA A 1 96 ? 1.322 3.922 -21.048 1.00 88.44 96 ALA A O 1
ATOM 701 N N . ASP A 1 97 ? -0.372 2.484 -20.675 1.00 92.75 97 ASP A N 1
ATOM 702 C CA . ASP A 1 97 ? -0.686 2.968 -19.328 1.00 92.75 97 ASP A CA 1
ATOM 703 C C . ASP A 1 97 ? 0.513 2.736 -18.408 1.00 92.75 97 ASP A C 1
ATOM 705 O O . ASP A 1 97 ? 0.968 3.652 -17.734 1.00 92.75 97 ASP A O 1
ATOM 709 N N . ALA A 1 98 ? 1.129 1.557 -18.491 1.00 96.50 98 ALA A N 1
ATOM 710 C CA . ALA A 1 98 ? 2.440 1.303 -17.917 1.00 96.50 98 ALA A CA 1
ATOM 711 C C . ALA A 1 98 ? 3.254 0.325 -18.767 1.00 96.50 98 ALA A C 1
ATOM 713 O O . ALA A 1 98 ? 2.711 -0.595 -19.387 1.00 96.50 98 ALA A O 1
ATOM 714 N N . ILE A 1 99 ? 4.574 0.515 -18.767 1.00 96.31 99 ILE A N 1
ATOM 715 C CA . ILE A 1 99 ? 5.537 -0.392 -19.393 1.00 96.31 99 ILE A CA 1
ATOM 716 C C . ILE A 1 99 ? 6.540 -0.829 -18.337 1.00 96.31 99 ILE A C 1
ATOM 718 O O . ILE A 1 99 ? 7.136 0.010 -17.671 1.00 96.31 99 ILE A O 1
ATOM 722 N N . VAL A 1 100 ? 6.782 -2.129 -18.224 1.00 96.69 100 VAL A N 1
ATOM 723 C CA . VAL A 1 100 ? 7.902 -2.658 -17.450 1.00 96.69 100 VAL A CA 1
ATOM 724 C C . VAL A 1 100 ? 8.998 -3.082 -18.422 1.00 96.69 100 VAL A C 1
ATOM 726 O O . VAL A 1 100 ? 8.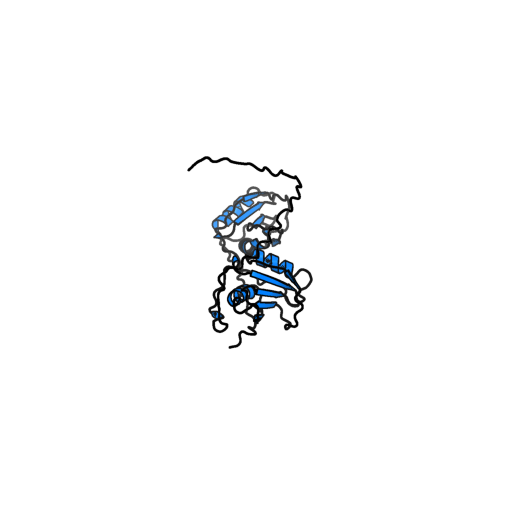843 -4.060 -19.162 1.00 96.69 100 VAL A O 1
ATOM 729 N N . ARG A 1 101 ? 10.102 -2.325 -18.441 1.00 95.81 101 ARG A N 1
ATOM 730 C CA . ARG A 1 101 ? 11.280 -2.636 -19.260 1.00 95.81 101 ARG A CA 1
ATOM 731 C C . ARG A 1 101 ? 12.286 -3.471 -18.496 1.00 95.81 101 ARG A C 1
ATOM 733 O O . ARG A 1 101 ? 12.552 -3.206 -17.325 1.00 95.81 101 ARG A O 1
ATOM 740 N N . TYR A 1 102 ? 12.868 -4.455 -19.168 1.00 94.00 102 TYR A N 1
ATOM 741 C CA . TYR A 1 102 ? 13.776 -5.405 -18.536 1.00 94.00 102 TYR A CA 1
ATOM 742 C C . TYR A 1 102 ? 14.759 -6.014 -19.536 1.00 94.00 102 TYR A C 1
ATOM 744 O O . TYR A 1 102 ? 14.462 -6.148 -20.721 1.00 94.00 102 TYR A O 1
ATOM 752 N N . GLY A 1 103 ? 15.918 -6.436 -19.035 1.00 91.19 103 GLY A N 1
ATOM 753 C CA . GLY A 1 103 ? 16.911 -7.183 -19.806 1.00 91.19 103 GLY A CA 1
ATOM 754 C C . GLY A 1 103 ? 16.761 -8.695 -19.655 1.00 91.19 103 GLY A C 1
ATOM 755 O O . GLY A 1 103 ? 15.940 -9.166 -18.869 1.00 91.19 103 GLY A O 1
ATOM 756 N N . PRO A 1 104 ? 17.613 -9.495 -20.317 1.00 86.31 104 PRO A N 1
ATOM 757 C CA . PRO A 1 104 ? 17.552 -10.957 -20.248 1.00 86.31 104 PRO A CA 1
ATOM 758 C C . PRO A 1 104 ? 17.612 -11.518 -18.814 1.00 86.31 104 PRO A C 1
ATOM 760 O O . PRO A 1 104 ? 16.997 -12.539 -18.528 1.00 86.31 104 PRO A O 1
ATOM 763 N N . MET A 1 105 ? 18.328 -10.842 -17.908 1.00 87.94 105 MET A N 1
ATOM 764 C CA . MET A 1 105 ? 18.487 -11.240 -16.501 1.00 87.94 105 MET A CA 1
ATOM 765 C C . MET A 1 105 ? 17.359 -10.751 -15.578 1.00 87.94 105 MET A C 1
ATOM 767 O O . MET A 1 105 ? 17.302 -11.168 -14.424 1.00 87.94 105 MET A O 1
ATOM 771 N N . GLY A 1 106 ? 16.482 -9.867 -16.062 1.00 91.12 106 GLY A N 1
ATOM 772 C CA . GLY A 1 106 ? 15.446 -9.200 -15.270 1.00 91.12 106 GLY A CA 1
ATOM 773 C C . GLY A 1 106 ? 14.035 -9.756 -15.463 1.00 91.12 106 GLY A C 1
ATOM 774 O O . GLY A 1 106 ? 13.097 -9.165 -14.947 1.00 91.12 106 GLY A O 1
ATOM 775 N N . LEU A 1 107 ? 13.841 -10.857 -16.200 1.00 90.19 107 LEU A N 1
ATOM 776 C CA . LEU A 1 107 ? 12.499 -11.323 -16.580 1.00 90.19 107 LEU A CA 1
ATOM 777 C C . LEU A 1 107 ? 11.600 -11.642 -15.368 1.00 90.19 107 LEU A C 1
ATOM 779 O O . LEU A 1 107 ? 10.459 -11.184 -15.319 1.00 90.19 107 LEU A O 1
ATOM 783 N N . SER A 1 108 ? 12.101 -12.369 -14.363 1.00 91.44 108 SER A N 1
ATOM 784 C CA . SER A 1 108 ? 11.316 -12.660 -13.151 1.00 91.44 108 SER A CA 1
ATOM 785 C C . SER A 1 108 ? 11.040 -11.401 -12.326 1.00 91.44 108 SER A C 1
ATOM 787 O O . SER A 1 108 ? 9.935 -11.230 -11.823 1.00 91.44 108 SER A O 1
ATOM 789 N N . ALA A 1 109 ? 12.004 -10.478 -12.241 1.00 93.44 109 ALA A N 1
ATOM 790 C CA . ALA A 1 109 ? 11.802 -9.173 -11.609 1.00 93.44 109 ALA A CA 1
ATOM 791 C C . ALA A 1 109 ? 10.724 -8.356 -12.343 1.00 93.44 109 ALA A C 1
ATOM 793 O O . ALA A 1 109 ? 9.860 -7.754 -11.706 1.00 93.44 109 ALA A O 1
ATOM 794 N N . ALA A 1 110 ? 10.723 -8.398 -13.677 1.00 94.19 110 ALA A N 1
ATOM 795 C CA . ALA A 1 110 ? 9.742 -7.723 -14.515 1.00 94.19 110 ALA A CA 1
ATOM 796 C C . ALA A 1 110 ? 8.339 -8.286 -14.297 1.00 94.19 110 ALA A C 1
ATOM 798 O O . ALA A 1 110 ? 7.392 -7.513 -14.185 1.00 94.19 110 ALA A O 1
ATOM 799 N N . ARG A 1 111 ? 8.205 -9.614 -14.165 1.00 92.75 111 ARG A N 1
ATOM 800 C CA . ARG A 1 111 ? 6.938 -10.252 -13.785 1.00 92.75 111 ARG A CA 1
ATOM 801 C C . ARG A 1 111 ? 6.453 -9.765 -12.424 1.00 92.75 111 ARG A C 1
ATOM 803 O O . ARG A 1 111 ? 5.307 -9.338 -12.326 1.00 92.75 111 ARG A O 1
ATOM 810 N N . THR A 1 112 ? 7.314 -9.777 -11.407 1.00 94.44 112 THR A N 1
ATOM 811 C CA . THR A 1 112 ? 6.948 -9.318 -10.058 1.00 94.44 112 THR A CA 1
ATOM 812 C C . THR A 1 112 ? 6.449 -7.868 -10.065 1.00 94.44 112 THR A C 1
ATOM 814 O O . THR A 1 112 ? 5.443 -7.563 -9.427 1.00 94.44 112 THR A O 1
ATOM 817 N N . VAL A 1 113 ? 7.108 -6.974 -10.815 1.00 96.44 113 VAL A N 1
ATOM 818 C CA . VAL A 1 113 ? 6.686 -5.567 -10.944 1.00 96.44 113 VAL A CA 1
ATOM 819 C C . VAL A 1 113 ? 5.415 -5.419 -11.778 1.00 96.44 113 VAL A C 1
ATOM 821 O O . VAL A 1 113 ? 4.543 -4.641 -11.407 1.00 96.44 113 VAL A O 1
ATOM 824 N N . ALA A 1 114 ? 5.264 -6.170 -12.870 1.00 94.25 114 ALA A N 1
ATOM 825 C CA . ALA A 1 114 ? 4.074 -6.098 -13.717 1.00 94.25 114 ALA A CA 1
ATOM 826 C C . ALA A 1 114 ? 2.795 -6.497 -12.970 1.00 94.25 114 ALA A C 1
ATOM 828 O O . ALA A 1 114 ? 1.745 -5.924 -13.220 1.00 94.25 114 ALA A O 1
ATOM 829 N N . LEU A 1 115 ? 2.878 -7.409 -11.998 1.00 93.38 115 LEU A N 1
ATOM 830 C CA . LEU A 1 115 ? 1.739 -7.759 -11.140 1.00 93.38 115 LEU A CA 1
ATOM 831 C C . LEU A 1 115 ? 1.307 -6.625 -10.196 1.00 93.38 115 LEU A C 1
ATOM 833 O O . LEU A 1 115 ? 0.225 -6.691 -9.618 1.00 93.38 115 LEU A O 1
ATOM 837 N N . GLN A 1 116 ? 2.117 -5.572 -10.053 1.00 95.88 116 GLN A N 1
ATOM 838 C CA . GLN A 1 116 ? 1.760 -4.385 -9.278 1.00 95.88 116 GLN A CA 1
ATOM 839 C C . GLN A 1 116 ? 0.973 -3.358 -10.092 1.00 95.88 116 GLN A C 1
ATOM 841 O O . GLN A 1 116 ? 0.556 -2.357 -9.518 1.00 95.88 116 GLN A O 1
ATOM 846 N N . VAL A 1 117 ? 0.793 -3.547 -11.403 1.00 95.38 117 VAL A N 1
ATOM 847 C CA . VAL A 1 117 ? 0.146 -2.559 -12.274 1.00 95.38 117 VAL A CA 1
ATOM 848 C C . VAL A 1 117 ? -0.772 -3.250 -13.276 1.00 95.38 117 VAL A C 1
ATOM 850 O O . VAL A 1 117 ? -0.334 -4.067 -14.083 1.00 95.38 117 VAL A O 1
ATOM 853 N N . GLU A 1 118 ? -2.056 -2.897 -13.234 1.00 93.38 118 GLU A N 1
ATOM 854 C CA . GLU A 1 118 ? -3.078 -3.469 -14.113 1.00 93.38 118 GLU A CA 1
ATOM 855 C C . GLU A 1 118 ? -2.707 -3.274 -15.587 1.00 93.38 118 GLU A C 1
ATOM 857 O O . GLU A 1 118 ? -2.439 -2.164 -16.043 1.00 93.38 118 GLU A O 1
ATOM 862 N N . GLY A 1 119 ? -2.674 -4.373 -16.340 1.00 91.94 119 GLY A N 1
ATOM 863 C CA . GLY A 1 119 ? -2.425 -4.350 -17.778 1.00 91.94 119 GLY A CA 1
ATOM 864 C C . GLY A 1 119 ? -1.012 -3.924 -18.179 1.00 91.94 119 GLY A C 1
ATOM 865 O O . GLY A 1 119 ? -0.798 -3.624 -19.355 1.00 91.94 119 GLY A O 1
ATOM 866 N N . ALA A 1 120 ? -0.044 -3.907 -17.253 1.00 94.56 120 ALA A N 1
ATOM 867 C CA . ALA A 1 120 ? 1.317 -3.481 -17.556 1.00 94.56 120 ALA A CA 1
ATOM 868 C C . ALA A 1 120 ? 1.914 -4.269 -18.725 1.00 94.56 120 ALA A C 1
ATOM 870 O O . ALA A 1 120 ? 1.983 -5.504 -18.718 1.00 94.56 120 ALA A O 1
ATOM 871 N N . ARG A 1 121 ? 2.373 -3.533 -19.738 1.00 93.62 121 ARG A N 1
ATOM 872 C CA . ARG A 1 121 ? 3.046 -4.100 -20.901 1.00 93.62 121 ARG A CA 1
ATOM 873 C C . ARG A 1 121 ? 4.489 -4.422 -20.540 1.00 93.62 121 ARG A C 1
ATOM 875 O O . ARG A 1 121 ? 5.212 -3.570 -20.039 1.00 93.62 121 ARG A O 1
ATOM 882 N N . LEU A 1 122 ? 4.938 -5.623 -20.870 1.00 92.81 122 LEU A N 1
ATOM 883 C CA . LEU A 1 122 ? 6.348 -5.978 -20.794 1.00 92.81 122 LEU A CA 1
ATOM 884 C C . LEU A 1 122 ? 7.073 -5.599 -22.080 1.00 92.81 122 LEU A C 1
ATOM 886 O O . LEU A 1 122 ? 6.567 -5.840 -23.176 1.00 92.81 122 LEU A O 1
ATOM 890 N N . GLU A 1 123 ? 8.277 -5.055 -21.938 1.00 92.50 123 GLU A N 1
ATOM 891 C CA . GLU A 1 123 ? 9.135 -4.704 -23.065 1.00 92.50 123 GLU A CA 1
ATOM 892 C C . GLU A 1 123 ? 10.587 -5.090 -22.782 1.00 92.50 123 GLU A C 1
ATOM 894 O O . GLU A 1 123 ? 11.237 -4.556 -21.884 1.00 92.50 123 GLU A O 1
ATOM 899 N N . ARG A 1 124 ? 11.096 -6.057 -23.545 1.00 91.56 124 ARG A N 1
ATOM 900 C CA . ARG A 1 124 ? 12.484 -6.497 -23.411 1.00 91.56 124 ARG A CA 1
ATOM 901 C C . ARG A 1 124 ? 13.434 -5.485 -24.046 1.00 91.56 124 ARG A C 1
ATOM 903 O O . ARG A 1 124 ? 13.261 -5.127 -25.208 1.00 91.56 124 ARG A O 1
ATOM 910 N N . ASP A 1 125 ? 14.479 -5.101 -23.325 1.00 92.06 125 ASP A N 1
ATOM 911 C CA . ASP A 1 125 ? 15.578 -4.286 -23.836 1.00 92.06 125 ASP A CA 1
ATOM 912 C C . ASP A 1 125 ? 16.936 -5.008 -23.739 1.00 92.06 125 ASP A C 1
ATOM 914 O O . ASP A 1 125 ? 17.025 -6.209 -23.463 1.00 92.06 125 ASP A O 1
ATOM 918 N N . SER A 1 126 ? 18.013 -4.283 -24.049 1.00 90.56 126 SER A N 1
ATOM 919 C CA . SER A 1 126 ? 19.374 -4.817 -24.109 1.00 90.56 126 SER A CA 1
ATOM 920 C C . SER A 1 126 ? 20.192 -4.623 -22.826 1.00 90.56 126 SER A C 1
ATOM 922 O O . SER A 1 126 ? 21.411 -4.827 -22.870 1.00 90.56 126 SER A O 1
ATOM 924 N N . ARG A 1 127 ? 19.587 -4.203 -21.701 1.00 93.00 127 ARG A N 1
ATOM 925 C CA . ARG A 1 127 ? 20.324 -4.061 -20.431 1.00 93.00 127 ARG A CA 1
ATOM 926 C C . ARG A 1 127 ? 20.849 -5.424 -19.975 1.00 93.00 127 ARG A C 1
ATOM 928 O O . ARG A 1 127 ? 20.266 -6.465 -20.278 1.00 93.00 127 ARG A O 1
ATOM 935 N N . ARG A 1 128 ? 21.974 -5.426 -19.259 1.00 88.62 128 ARG A N 1
ATOM 936 C CA . ARG A 1 128 ? 22.647 -6.662 -18.814 1.00 88.62 128 ARG A CA 1
ATOM 937 C C . ARG A 1 128 ? 22.501 -6.933 -17.324 1.00 88.62 128 ARG A C 1
ATOM 939 O O . ARG A 1 128 ? 22.819 -8.027 -16.887 1.00 88.62 128 ARG A O 1
ATOM 946 N N . ASP A 1 129 ? 22.043 -5.962 -16.554 1.00 90.88 129 ASP A N 1
ATOM 947 C CA . ASP A 1 129 ? 21.742 -6.130 -15.139 1.00 90.88 129 ASP A CA 1
ATOM 948 C C . ASP A 1 129 ? 20.285 -6.614 -14.934 1.00 90.88 129 ASP A C 1
ATOM 950 O O . ASP A 1 129 ? 19.479 -6.581 -15.872 1.00 90.88 129 ASP A O 1
ATOM 954 N N . PRO A 1 130 ? 19.929 -7.114 -13.735 1.00 91.88 130 PRO A N 1
ATOM 955 C CA . PRO A 1 130 ? 18.583 -7.610 -13.452 1.00 91.88 130 PRO A CA 1
ATOM 956 C C . PRO A 1 130 ? 17.582 -6.508 -13.058 1.00 91.88 130 PRO A C 1
ATOM 958 O O . PRO A 1 130 ? 16.466 -6.839 -12.658 1.00 91.88 130 PRO A O 1
ATOM 961 N N . SER A 1 131 ? 17.954 -5.220 -13.108 1.00 95.25 131 SER A N 1
ATOM 962 C CA . SER A 1 131 ? 17.037 -4.134 -12.746 1.00 95.25 131 SER A CA 1
ATOM 963 C C . SER A 1 131 ? 15.938 -3.959 -13.789 1.00 95.25 131 SER A C 1
ATOM 965 O O . SER A 1 131 ? 16.107 -4.261 -14.975 1.00 95.25 131 SER A O 1
ATOM 967 N N . VAL A 1 132 ? 14.804 -3.423 -13.353 1.00 96.94 132 VAL A N 1
ATOM 968 C CA . VAL A 1 132 ? 13.659 -3.153 -14.225 1.00 96.94 132 VAL A CA 1
ATOM 969 C C . VAL A 1 132 ? 13.255 -1.692 -14.146 1.00 96.94 132 VAL A C 1
ATOM 971 O O . VAL A 1 132 ? 13.422 -1.050 -13.109 1.00 96.94 132 VAL A O 1
ATOM 974 N N . ASP A 1 133 ? 12.720 -1.164 -15.242 1.00 98.06 133 ASP A N 1
ATOM 975 C CA . ASP A 1 133 ? 12.124 0.171 -15.243 1.00 98.06 133 ASP A CA 1
ATOM 976 C C . ASP A 1 133 ? 10.613 0.024 -15.263 1.00 98.06 133 ASP A C 1
ATOM 978 O O . ASP A 1 133 ? 10.081 -0.599 -16.178 1.00 98.06 133 ASP A O 1
ATOM 982 N N . LEU A 1 134 ? 9.929 0.620 -14.292 1.00 98.38 134 LEU A N 1
ATOM 983 C CA . LEU A 1 134 ? 8.494 0.849 -14.360 1.00 98.38 134 LEU A CA 1
ATOM 984 C C . LEU A 1 134 ? 8.260 2.232 -14.967 1.00 98.38 134 LEU A C 1
ATOM 986 O O . LEU A 1 134 ? 8.502 3.251 -14.323 1.00 98.38 134 LEU A O 1
ATOM 990 N N . VAL A 1 135 ? 7.799 2.265 -16.209 1.00 98.06 135 VAL A N 1
ATOM 991 C CA . VAL A 1 135 ? 7.476 3.482 -16.951 1.00 98.06 135 VAL A CA 1
ATOM 992 C C . VAL A 1 135 ? 5.978 3.748 -16.846 1.00 98.06 135 VAL A C 1
ATOM 994 O O . VAL A 1 135 ? 5.175 2.929 -17.286 1.00 98.06 135 VAL A O 1
ATOM 997 N N . LEU A 1 136 ? 5.610 4.903 -16.301 1.00 97.75 136 LEU A N 1
ATOM 998 C CA . LEU A 1 136 ? 4.232 5.329 -16.061 1.00 97.75 136 LEU A CA 1
ATOM 999 C C . LEU A 1 136 ? 3.762 6.231 -17.202 1.00 97.75 136 LEU A C 1
ATOM 1001 O O . LEU A 1 136 ? 4.257 7.350 -17.358 1.00 97.75 136 LEU A O 1
ATOM 1005 N N . GLY A 1 137 ? 2.840 5.748 -18.026 1.00 95.94 137 GLY A N 1
ATOM 1006 C CA . GLY A 1 137 ? 2.307 6.502 -19.153 1.00 95.94 137 GLY A CA 1
ATOM 1007 C C . GLY A 1 137 ? 1.150 7.419 -18.777 1.00 95.94 137 GLY A C 1
ATOM 1008 O O . GLY A 1 137 ? 0.707 7.485 -17.638 1.00 95.94 137 GLY A O 1
ATOM 1009 N N . LYS A 1 138 ? 0.628 8.139 -19.773 1.00 94.19 138 LYS A N 1
ATOM 1010 C CA . LYS A 1 138 ? -0.415 9.161 -19.584 1.00 94.19 138 LYS A CA 1
ATOM 1011 C C . LYS A 1 138 ? -1.703 8.651 -18.927 1.00 94.19 138 LYS A C 1
ATOM 1013 O O . LYS A 1 138 ? -2.372 9.424 -18.252 1.00 94.19 138 LYS A O 1
ATOM 1018 N N . ALA A 1 139 ? -2.065 7.398 -19.176 1.00 92.50 139 ALA A N 1
ATOM 1019 C CA . ALA A 1 139 ? -3.264 6.772 -18.628 1.00 92.50 139 ALA A CA 1
ATOM 1020 C C . ALA A 1 139 ? -2.980 5.930 -17.370 1.00 92.50 139 ALA A C 1
ATOM 1022 O O . ALA A 1 139 ? -3.892 5.287 -16.860 1.00 92.50 139 ALA A O 1
ATOM 1023 N N . PHE A 1 140 ? -1.746 5.954 -16.849 1.00 95.25 140 PHE A N 1
ATOM 1024 C CA . PHE A 1 140 ? -1.476 5.439 -15.512 1.00 95.25 140 PHE A CA 1
ATOM 1025 C C . PHE A 1 140 ? -2.279 6.235 -14.484 1.00 95.25 140 PHE A C 1
ATOM 1027 O O . PHE A 1 140 ? -2.204 7.464 -14.460 1.00 95.25 140 PHE A O 1
ATOM 1034 N N . ASP A 1 141 ? -3.000 5.522 -13.628 1.00 91.62 141 ASP A N 1
ATOM 1035 C CA . ASP A 1 141 ? -3.746 6.106 -12.516 1.00 91.62 141 ASP A CA 1
ATOM 1036 C C . ASP A 1 141 ? -3.063 5.777 -11.184 1.00 91.62 141 ASP A C 1
ATOM 1038 O O . ASP A 1 141 ? -2.589 6.663 -10.476 1.00 91.62 141 ASP A O 1
ATOM 1042 N N . SER A 1 142 ? -2.940 4.487 -10.872 1.00 93.38 142 SER A N 1
ATOM 1043 C CA . SER A 1 142 ? -2.388 4.001 -9.608 1.00 93.38 142 SER A CA 1
ATOM 1044 C C . SER A 1 142 ? -1.797 2.596 -9.752 1.00 93.38 142 SER A C 1
ATOM 1046 O O . SER A 1 142 ? -2.008 1.903 -10.754 1.00 93.38 142 SER A O 1
ATOM 1048 N N . LEU A 1 143 ? -1.022 2.163 -8.752 1.00 95.38 143 LEU A N 1
ATOM 1049 C CA . LEU A 1 143 ? -0.650 0.755 -8.641 1.00 95.38 143 LEU A CA 1
ATOM 1050 C C . LEU A 1 143 ? -1.893 -0.086 -8.316 1.00 95.38 143 LEU A C 1
ATOM 1052 O O . LEU A 1 143 ? -2.808 0.360 -7.625 1.00 95.38 143 LEU A O 1
ATOM 1056 N N . ALA A 1 144 ? -1.895 -1.341 -8.759 1.00 94.06 144 ALA A N 1
ATOM 1057 C CA . ALA A 1 144 ? -2.946 -2.299 -8.450 1.00 94.06 144 ALA A CA 1
ATOM 1058 C C . ALA A 1 144 ? -3.101 -2.447 -6.933 1.00 94.06 144 ALA A C 1
ATOM 1060 O O . ALA A 1 144 ? -2.108 -2.562 -6.205 1.00 94.06 144 ALA A O 1
ATOM 1061 N N . GLN A 1 145 ? -4.343 -2.453 -6.456 1.00 91.50 145 GLN A N 1
ATOM 1062 C CA . GLN A 1 145 ? -4.652 -2.578 -5.038 1.00 91.50 145 GLN A CA 1
ATOM 1063 C C . GLN A 1 145 ? -4.066 -3.887 -4.478 1.00 91.50 145 GLN A C 1
ATOM 1065 O O . GLN A 1 145 ? -4.150 -4.942 -5.100 1.00 91.50 145 GLN A O 1
ATOM 1070 N N . GLN A 1 146 ? -3.450 -3.840 -3.297 1.00 90.50 146 GLN A N 1
ATOM 1071 C CA . GLN A 1 146 ? -2.973 -5.065 -2.648 1.00 90.50 146 GLN A CA 1
ATOM 1072 C C . GLN A 1 146 ? -4.152 -5.840 -2.051 1.00 90.50 146 GLN A C 1
ATOM 1074 O O . GLN A 1 146 ? -5.108 -5.201 -1.629 1.00 90.50 146 GLN A O 1
ATOM 1079 N N . PRO A 1 147 ? -4.097 -7.172 -1.901 1.00 91.12 147 PRO A N 1
ATOM 1080 C CA . PRO A 1 147 ? -5.061 -7.908 -1.085 1.00 91.12 147 PRO A CA 1
ATOM 1081 C C . PRO A 1 147 ? -5.085 -7.401 0.363 1.00 91.12 147 PRO A C 1
ATOM 1083 O O . PRO A 1 147 ? -4.068 -6.942 0.881 1.00 91.12 147 PRO A O 1
ATOM 1086 N N . ALA A 1 148 ? -6.242 -7.459 1.029 1.00 93.81 148 ALA A N 1
ATOM 1087 C CA . ALA A 1 148 ? -6.331 -7.133 2.453 1.00 93.81 148 ALA A CA 1
ATOM 1088 C C . ALA A 1 148 ? -5.510 -8.117 3.307 1.00 93.81 148 ALA A C 1
ATOM 1090 O O . ALA A 1 148 ? -5.321 -9.275 2.933 1.00 93.81 148 ALA A O 1
ATOM 1091 N N . ALA A 1 149 ? -5.015 -7.653 4.456 1.00 93.25 149 ALA A N 1
ATOM 1092 C CA . ALA A 1 149 ? -4.197 -8.490 5.328 1.00 93.25 149 ALA A CA 1
ATOM 1093 C C . ALA A 1 149 ? -5.063 -9.494 6.117 1.00 93.25 149 ALA A C 1
ATOM 1095 O O . ALA A 1 149 ? -6.153 -9.128 6.566 1.00 93.25 149 ALA A O 1
ATOM 1096 N N . PRO A 1 150 ? -4.578 -10.719 6.378 1.00 93.38 150 PRO A N 1
ATOM 1097 C CA . PRO A 1 150 ? -5.210 -11.628 7.331 1.00 93.38 150 PRO A CA 1
ATOM 1098 C C . PRO A 1 150 ? -5.344 -10.998 8.727 1.00 93.38 150 PRO A C 1
ATOM 1100 O O . PRO A 1 150 ? -4.489 -10.215 9.148 1.00 93.38 150 PRO A O 1
ATOM 1103 N N . ALA A 1 151 ? -6.412 -11.335 9.456 1.00 92.88 151 ALA A N 1
ATOM 1104 C CA . ALA A 1 151 ? -6.734 -10.711 10.745 1.00 92.88 151 ALA A CA 1
ATOM 1105 C C . ALA A 1 151 ? -5.639 -10.896 11.813 1.00 92.88 151 ALA A C 1
ATOM 1107 O O . ALA A 1 151 ? -5.338 -9.965 12.561 1.00 92.88 151 ALA A O 1
ATOM 1108 N N . ASP A 1 152 ? -4.991 -12.059 11.836 1.00 93.44 152 ASP A N 1
ATOM 1109 C CA . ASP A 1 152 ? -3.897 -12.407 12.752 1.00 93.44 152 ASP A CA 1
ATOM 1110 C C . ASP A 1 152 ? -2.613 -11.585 12.519 1.00 93.44 152 ASP A C 1
ATOM 1112 O O . ASP A 1 152 ? -1.786 -11.426 13.420 1.00 93.44 152 ASP A O 1
ATOM 1116 N N . GLN A 1 153 ? -2.466 -10.981 11.338 1.00 94.44 153 GLN A N 1
ATOM 1117 C CA . GLN A 1 153 ? -1.377 -10.058 11.015 1.00 94.44 153 GLN A CA 1
ATOM 1118 C C . GLN A 1 153 ? -1.699 -8.604 11.392 1.00 94.44 153 GLN A C 1
ATOM 1120 O O . GLN A 1 153 ? -0.806 -7.745 11.392 1.00 94.44 153 GLN A O 1
ATOM 1125 N N . VAL A 1 154 ? -2.951 -8.303 11.754 1.00 96.69 154 VAL A N 1
ATOM 1126 C CA . VAL A 1 154 ? -3.385 -6.941 12.066 1.00 96.69 154 VAL A CA 1
ATOM 1127 C C . VAL A 1 154 ? -2.955 -6.538 13.472 1.00 96.69 154 VAL A C 1
ATOM 1129 O O . VAL A 1 154 ? -3.439 -7.050 14.483 1.00 96.69 154 VAL A O 1
ATOM 1132 N N . ARG A 1 155 ? -2.086 -5.524 13.541 1.00 96.88 155 ARG A N 1
ATOM 1133 C CA . ARG A 1 155 ? -1.724 -4.830 14.783 1.00 96.88 155 ARG A CA 1
ATOM 1134 C C . ARG A 1 155 ? -2.428 -3.485 14.846 1.00 96.88 155 ARG A C 1
ATOM 1136 O O . ARG A 1 155 ? -2.196 -2.629 13.993 1.00 96.88 155 ARG A O 1
ATOM 1143 N N . MET A 1 156 ? -3.228 -3.271 15.884 1.00 98.12 156 MET A N 1
ATOM 1144 C CA . MET A 1 156 ? -4.049 -2.067 15.990 1.00 98.12 156 MET A CA 1
ATOM 1145 C C . MET A 1 156 ? -4.081 -1.453 17.388 1.00 98.12 156 MET A C 1
ATOM 1147 O O . MET A 1 156 ? -3.842 -2.125 18.394 1.00 98.12 156 MET A O 1
ATOM 1151 N N . ASN A 1 157 ? -4.438 -0.175 17.442 1.00 98.56 157 ASN A N 1
ATOM 1152 C CA . ASN A 1 157 ? -4.874 0.505 18.655 1.00 98.56 157 ASN A CA 1
ATOM 1153 C C . ASN A 1 157 ? -6.378 0.785 18.573 1.00 98.56 157 ASN A C 1
ATOM 1155 O O . ASN A 1 157 ? -6.933 0.887 17.480 1.00 98.56 157 ASN A O 1
ATOM 1159 N N . VAL A 1 158 ? -7.035 0.917 19.722 1.00 98.56 158 VAL A N 1
ATOM 1160 C CA . VAL A 1 158 ? -8.453 1.285 19.805 1.00 98.56 158 VAL A CA 1
ATOM 1161 C C . VAL A 1 158 ? -8.595 2.524 20.675 1.00 98.56 158 VAL A C 1
ATOM 1163 O O . VAL A 1 158 ? -8.235 2.508 21.854 1.00 98.56 158 VAL A O 1
ATOM 1166 N N . TYR A 1 159 ? -9.127 3.594 20.096 1.00 98.62 159 TYR A N 1
ATOM 1167 C CA . TYR A 1 159 ? -9.275 4.880 20.757 1.00 98.62 159 TYR A CA 1
ATOM 1168 C C . TYR A 1 159 ? -10.732 5.301 20.860 1.00 98.62 159 TYR A C 1
ATOM 1170 O O . TYR A 1 159 ? -11.480 5.227 19.893 1.00 98.62 159 TYR A O 1
ATOM 1178 N N . ASN A 1 160 ? -11.127 5.776 22.035 1.00 97.69 160 ASN A N 1
ATOM 1179 C CA . ASN A 1 160 ? -12.428 6.383 22.260 1.00 97.69 160 ASN A CA 1
ATOM 1180 C C . ASN A 1 160 ? -12.347 7.894 22.035 1.00 97.69 160 ASN A C 1
ATOM 1182 O O . ASN A 1 160 ? -11.501 8.551 22.648 1.00 97.69 160 ASN A O 1
ATOM 1186 N N . THR A 1 161 ? -13.238 8.443 21.210 1.00 97.69 161 THR A N 1
ATOM 1187 C CA . THR A 1 161 ? -13.464 9.896 21.165 1.00 97.69 161 THR A CA 1
ATOM 1188 C C . THR A 1 161 ? -14.747 10.315 21.860 1.00 97.69 161 THR A C 1
ATOM 1190 O O . THR A 1 161 ? -14.953 11.502 22.024 1.00 97.69 161 THR A O 1
ATOM 1193 N N . THR A 1 162 ? -15.586 9.375 22.301 1.00 95.62 162 THR A N 1
ATOM 1194 C CA . THR A 1 162 ? -16.909 9.633 22.887 1.00 95.62 162 THR A CA 1
ATOM 1195 C C . THR A 1 162 ? -16.858 9.874 24.402 1.00 95.62 162 THR A C 1
ATOM 1197 O O . THR A 1 162 ? -15.856 9.601 25.064 1.00 95.62 162 THR A O 1
ATOM 1200 N N . ALA A 1 163 ? -17.979 10.323 24.976 1.00 93.94 163 ALA A N 1
ATOM 1201 C CA . ALA A 1 163 ? -18.165 10.412 26.426 1.00 93.94 163 ALA A CA 1
ATOM 1202 C C . ALA A 1 163 ? -18.470 9.056 27.095 1.00 93.94 163 ALA A C 1
ATOM 1204 O O . ALA A 1 163 ? -18.578 8.996 28.318 1.00 93.94 163 ALA A O 1
ATOM 1205 N N . GLU A 1 164 ? -18.636 7.975 26.326 1.00 94.88 164 GLU A N 1
ATOM 1206 C CA . GLU A 1 164 ? -19.074 6.687 26.855 1.00 94.88 164 GLU A CA 1
ATOM 1207 C C . GLU A 1 164 ? -17.915 5.915 27.518 1.00 94.88 164 GLU A C 1
ATOM 1209 O O . GLU A 1 164 ? -16.972 5.496 26.832 1.00 94.88 164 GLU A O 1
ATOM 1214 N N . PRO A 1 165 ? -17.960 5.655 28.838 1.00 95.12 165 PRO A N 1
ATOM 1215 C CA . PRO A 1 165 ? -16.880 4.955 29.520 1.00 95.12 165 PRO A CA 1
ATOM 1216 C C . PRO A 1 165 ? -16.734 3.497 29.060 1.00 95.12 165 PRO A C 1
ATOM 1218 O O . PRO A 1 165 ? -17.706 2.755 28.880 1.00 95.12 165 PRO A O 1
ATOM 1221 N N . GLY A 1 166 ? -15.483 3.062 28.891 1.00 96.00 166 GLY A N 1
ATOM 1222 C CA . GLY A 1 166 ? -15.143 1.679 28.542 1.00 96.00 166 GLY A CA 1
ATOM 1223 C C . GLY A 1 166 ? -15.512 1.255 27.115 1.00 96.00 166 GLY A C 1
ATOM 1224 O O . GLY A 1 166 ? -15.401 0.068 26.797 1.00 96.00 166 GLY A O 1
ATOM 1225 N N . LEU A 1 167 ? -15.937 2.185 26.248 1.00 96.44 167 LEU A N 1
ATOM 1226 C CA . LEU A 1 167 ? -16.305 1.876 24.864 1.00 96.44 167 LEU A CA 1
ATOM 1227 C C . LEU A 1 167 ? -15.142 1.238 24.089 1.00 96.44 167 LEU A C 1
ATOM 1229 O O . LEU A 1 167 ? -15.302 0.163 23.508 1.00 96.44 167 LEU A O 1
ATOM 1233 N N . ALA A 1 168 ? -13.949 1.838 24.165 1.00 97.56 168 ALA A N 1
ATOM 1234 C CA . ALA A 1 168 ? -12.748 1.303 23.522 1.00 97.56 168 ALA A CA 1
ATOM 1235 C C . ALA A 1 168 ? -12.363 -0.088 24.047 1.00 97.56 168 ALA A C 1
ATOM 1237 O O . ALA A 1 168 ? -11.982 -0.949 23.259 1.00 97.56 168 ALA A O 1
ATOM 1238 N N . ASP A 1 169 ? -12.531 -0.361 25.343 1.00 98.00 169 ASP A N 1
ATOM 1239 C CA . ASP A 1 169 ? -12.266 -1.689 25.907 1.00 98.00 169 ASP A CA 1
ATOM 1240 C C . ASP A 1 169 ? -13.236 -2.750 25.387 1.00 98.00 169 ASP A C 1
ATOM 1242 O O . ASP A 1 169 ? -12.834 -3.884 25.106 1.00 98.00 169 ASP A O 1
ATOM 1246 N N . ARG A 1 170 ? -14.524 -2.408 25.250 1.00 96.38 170 ARG A N 1
ATOM 1247 C CA . ARG A 1 170 ? -15.520 -3.326 24.680 1.00 96.38 170 ARG A CA 1
ATOM 1248 C C . ARG A 1 170 ? -15.213 -3.617 23.216 1.00 96.38 170 ARG A C 1
ATOM 1250 O O . ARG A 1 170 ? -15.167 -4.791 22.856 1.00 96.38 170 ARG A O 1
ATOM 1257 N N . ALA A 1 171 ? -14.927 -2.592 22.417 1.00 96.38 171 ALA A N 1
ATOM 1258 C CA . ALA A 1 171 ? -14.514 -2.758 21.025 1.00 96.38 171 ALA A CA 1
ATOM 1259 C C . ALA A 1 171 ? -13.231 -3.601 20.914 1.00 96.38 171 ALA A C 1
ATOM 1261 O O . ALA A 1 171 ? -13.192 -4.591 20.187 1.00 96.38 171 ALA A O 1
ATOM 1262 N N . ALA A 1 172 ? -12.208 -3.299 21.716 1.00 97.56 172 ALA A N 1
ATOM 1263 C CA . ALA A 1 172 ? -10.950 -4.038 21.729 1.00 97.56 172 ALA A CA 1
ATOM 1264 C C . ALA A 1 172 ? -11.127 -5.522 22.086 1.00 97.56 172 ALA A C 1
ATOM 1266 O O . ALA A 1 172 ? -10.463 -6.378 21.507 1.00 97.56 172 ALA A O 1
ATOM 1267 N N . ARG A 1 173 ? -12.024 -5.858 23.024 1.00 96.19 173 ARG A N 1
ATOM 1268 C CA . ARG A 1 173 ? -12.364 -7.258 23.331 1.00 96.19 173 ARG A CA 1
ATOM 1269 C C . ARG A 1 173 ? -12.983 -7.975 22.133 1.00 96.19 173 ARG A C 1
ATOM 1271 O O . ARG A 1 173 ? -12.673 -9.140 21.915 1.00 96.19 173 ARG A O 1
ATOM 1278 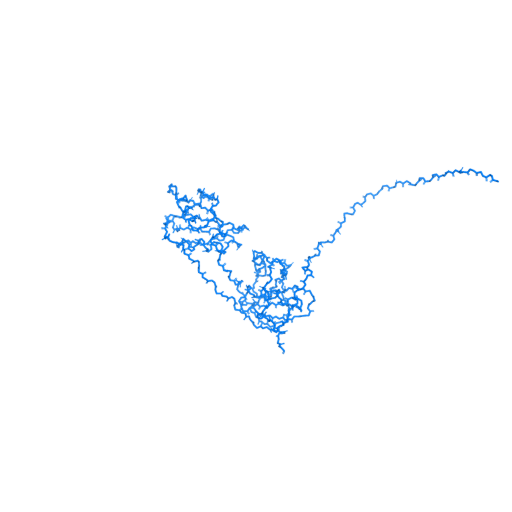N N . GLN A 1 174 ? -13.834 -7.298 21.369 1.00 95.31 174 GLN A N 1
ATOM 1279 C CA . GLN A 1 174 ? -14.459 -7.884 20.184 1.00 95.31 174 GLN A CA 1
ATOM 1280 C C . GLN A 1 174 ? -13.470 -8.072 19.031 1.00 95.31 174 GLN A C 1
ATOM 1282 O O . GLN A 1 174 ? -13.526 -9.099 18.360 1.00 95.31 174 GLN A O 1
ATOM 1287 N N . MET A 1 175 ? -12.535 -7.137 18.843 1.00 96.06 175 MET A N 1
ATOM 1288 C CA . MET A 1 175 ? -11.460 -7.284 17.857 1.00 96.06 175 MET A CA 1
ATOM 1289 C C . MET A 1 175 ? -10.525 -8.444 18.227 1.00 96.06 175 MET A C 1
ATOM 1291 O O . MET A 1 175 ? -10.249 -9.291 17.390 1.00 96.06 175 MET A O 1
ATOM 1295 N N . ARG A 1 176 ? -10.118 -8.574 19.498 1.00 96.19 176 ARG A N 1
ATOM 1296 C CA . ARG A 1 176 ? -9.278 -9.706 19.947 1.00 96.19 176 ARG A CA 1
ATOM 1297 C C . ARG A 1 176 ? -9.935 -11.074 19.754 1.00 96.19 176 ARG A C 1
ATOM 1299 O O . ARG A 1 176 ? -9.240 -12.037 19.481 1.00 96.19 176 ARG A O 1
ATOM 1306 N N . LYS A 1 177 ? -11.264 -11.167 19.889 1.00 94.25 177 LYS A N 1
ATOM 1307 C CA . LYS A 1 177 ? -12.018 -12.404 19.604 1.00 94.25 177 LYS A CA 1
ATOM 1308 C C . LYS A 1 177 ? -11.991 -12.815 18.128 1.00 94.25 177 LYS A C 1
ATOM 1310 O O . LYS A 1 177 ? -12.408 -13.921 17.817 1.00 94.25 177 LYS A O 1
ATOM 1315 N N . ARG A 1 178 ? -11.565 -11.913 17.246 1.00 93.88 178 ARG A N 1
ATOM 1316 C CA . ARG A 1 178 ? -11.419 -12.107 15.800 1.00 93.88 178 ARG A CA 1
ATOM 1317 C C . ARG A 1 178 ? -9.942 -12.131 15.395 1.00 93.88 178 ARG A C 1
ATOM 1319 O O . ARG A 1 178 ? -9.597 -11.679 14.313 1.00 93.88 178 ARG A O 1
ATOM 1326 N N . ASP A 1 179 ? -9.078 -12.533 16.324 1.00 95.25 179 ASP A N 1
ATOM 1327 C CA . ASP A 1 179 ? -7.630 -12.700 16.146 1.00 95.25 179 ASP A CA 1
ATOM 1328 C C . ASP A 1 179 ? -6.819 -11.421 15.872 1.00 95.25 179 ASP A C 1
ATOM 1330 O O . ASP A 1 179 ? -5.598 -11.469 15.728 1.00 95.25 179 ASP A O 1
ATOM 1334 N N . PHE A 1 180 ? -7.445 -10.242 15.926 1.00 96.94 180 PHE A N 1
ATOM 1335 C CA . PHE A 1 180 ? -6.723 -8.975 15.828 1.00 96.94 180 PHE A CA 1
ATOM 1336 C C . PHE A 1 180 ? -5.823 -8.749 17.050 1.00 96.94 180 PHE A C 1
ATOM 1338 O O . PHE A 1 180 ? -6.253 -8.826 18.210 1.00 96.94 180 PHE A O 1
ATOM 1345 N N . THR A 1 181 ? -4.587 -8.313 16.806 1.00 98.00 181 THR A N 1
ATOM 1346 C CA . THR A 1 181 ? -3.648 -7.931 17.866 1.00 98.00 181 THR A CA 1
ATOM 1347 C C . THR A 1 181 ? -3.874 -6.479 18.296 1.00 98.00 181 THR A C 1
ATOM 1349 O O . THR A 1 181 ? -3.325 -5.537 17.717 1.00 98.00 181 THR A O 1
ATOM 1352 N N . VAL A 1 182 ? -4.653 -6.271 19.364 1.00 98.12 182 VAL A N 1
ATOM 1353 C CA . VAL A 1 182 ? -4.865 -4.933 19.949 1.00 98.12 182 VAL A CA 1
ATOM 1354 C C . VAL A 1 182 ? -3.763 -4.583 20.952 1.00 98.12 182 VAL A C 1
ATOM 1356 O O . VAL A 1 182 ? -3.722 -5.140 22.056 1.00 98.12 182 VAL A O 1
ATOM 1359 N N . ARG A 1 183 ? -2.908 -3.617 20.590 1.00 98.00 183 ARG A N 1
ATOM 1360 C CA . ARG A 1 183 ? -1.729 -3.193 21.365 1.00 98.00 183 ARG A CA 1
ATOM 1361 C C . ARG A 1 183 ? -2.031 -2.127 22.410 1.00 98.00 183 ARG A C 1
ATOM 1363 O O . ARG A 1 183 ? -1.496 -2.195 23.512 1.00 98.00 183 ARG A O 1
ATOM 1370 N N . LYS A 1 184 ? -2.869 -1.147 22.071 1.00 98.31 184 LYS A N 1
ATOM 1371 C CA . LYS A 1 184 ? -3.230 -0.040 22.963 1.00 98.31 184 LYS A CA 1
ATOM 1372 C C . LYS A 1 184 ? -4.729 0.203 22.945 1.00 98.31 184 LYS A C 1
ATOM 1374 O O . LYS A 1 184 ? -5.368 0.104 21.900 1.00 98.31 184 LYS A O 1
ATOM 1379 N N . VAL A 1 185 ? -5.266 0.532 24.113 1.00 98.62 185 VAL A N 1
ATOM 1380 C CA . VAL A 1 185 ? -6.657 0.937 24.311 1.00 98.62 185 VAL A CA 1
ATOM 1381 C C . VAL A 1 185 ? -6.654 2.207 25.154 1.00 98.62 185 VAL A C 1
ATOM 1383 O O . VAL A 1 185 ? -5.878 2.302 26.104 1.00 98.62 185 VAL A O 1
ATOM 1386 N N . GLY A 1 186 ? -7.468 3.198 24.802 1.00 98.00 186 GLY A N 1
ATOM 1387 C CA . GLY A 1 186 ? -7.583 4.418 25.599 1.00 98.00 186 GLY A CA 1
ATOM 1388 C C . GLY A 1 186 ? -8.425 5.493 24.931 1.00 98.00 186 GLY A C 1
ATOM 1389 O O . GLY A 1 186 ? -9.171 5.214 23.999 1.00 98.00 186 GLY A O 1
ATOM 1390 N N . ASN A 1 187 ? -8.287 6.730 25.398 1.00 98.12 187 ASN A N 1
ATOM 1391 C CA . ASN A 1 187 ? -8.857 7.892 24.718 1.00 98.12 187 ASN A CA 1
ATOM 1392 C C . ASN A 1 187 ? -7.955 8.327 23.560 1.00 98.12 187 ASN A C 1
ATOM 1394 O O . ASN A 1 187 ? -6.743 8.091 23.593 1.00 98.12 187 ASN A O 1
ATOM 1398 N N . ASP A 1 188 ? -8.548 8.965 22.552 1.00 97.56 188 ASP A N 1
ATOM 1399 C CA . ASP A 1 188 ? -7.811 9.459 21.391 1.00 97.56 188 ASP A CA 1
ATOM 1400 C C . ASP A 1 188 ? -6.728 10.477 21.796 1.00 97.56 188 ASP A C 1
ATOM 1402 O O . ASP A 1 188 ? -7.060 11.524 22.366 1.00 97.56 188 ASP A O 1
ATOM 1406 N N . PRO A 1 189 ? -5.437 10.216 21.507 1.00 96.31 189 PRO A N 1
ATOM 1407 C CA . PRO A 1 189 ? -4.362 11.153 21.827 1.00 96.31 189 PRO A CA 1
ATOM 1408 C C . PRO A 1 189 ? -4.479 12.484 21.076 1.00 96.31 189 PRO A C 1
ATOM 1410 O O . PRO A 1 189 ? -4.010 13.498 21.588 1.00 96.31 189 PRO A O 1
ATOM 1413 N N . GLU A 1 190 ? -5.127 12.507 19.907 1.00 95.56 190 GLU A N 1
ATOM 1414 C CA . GLU A 1 190 ? -5.355 13.747 19.153 1.00 95.56 190 GLU A CA 1
ATOM 1415 C C . GLU A 1 190 ? -6.469 14.615 19.750 1.00 95.56 190 GLU A C 1
ATOM 1417 O O . GLU A 1 190 ? -6.645 15.753 19.319 1.00 95.56 190 GLU A O 1
ATOM 1422 N N . ARG A 1 191 ? -7.221 14.099 20.737 1.00 93.00 191 ARG A N 1
ATOM 1423 C CA . ARG A 1 191 ? -8.355 14.788 21.379 1.00 93.00 191 ARG A CA 1
ATOM 1424 C C . ARG A 1 191 ? -9.374 15.328 20.368 1.00 93.00 191 ARG A C 1
ATOM 1426 O O . ARG A 1 191 ? -9.991 16.368 20.601 1.00 93.00 191 ARG A O 1
ATOM 1433 N N . LYS A 1 192 ? -9.543 14.627 19.244 1.00 93.44 192 LYS A N 1
ATOM 1434 C CA . LYS A 1 192 ? -10.563 14.955 18.249 1.00 93.44 192 LYS A CA 1
ATOM 1435 C C . LYS A 1 192 ? -11.921 14.418 18.685 1.00 93.44 192 LYS A C 1
ATOM 1437 O O . LYS A 1 192 ? -12.017 13.503 19.500 1.00 93.44 192 LYS A O 1
ATOM 1442 N N . TRP A 1 193 ? -12.964 15.008 18.117 1.00 92.38 193 TRP A N 1
ATOM 1443 C CA . TRP A 1 193 ? -14.354 14.642 18.349 1.00 92.38 193 TRP A CA 1
ATOM 1444 C C . TRP A 1 193 ? -15.013 14.313 17.008 1.00 92.38 193 TRP A C 1
ATOM 1446 O O . TRP A 1 193 ? -14.996 15.147 16.103 1.00 92.38 193 TRP A O 1
ATOM 1456 N N . TYR A 1 194 ? -15.583 13.111 16.883 1.00 95.62 194 TYR A N 1
ATOM 1457 C CA . TYR A 1 194 ? -16.230 12.629 15.654 1.00 95.62 194 TYR A CA 1
ATOM 1458 C C . TYR A 1 194 ? -17.690 12.236 15.922 1.00 95.62 194 TYR A C 1
ATOM 1460 O O . TYR A 1 194 ? -18.003 11.049 15.978 1.00 95.62 194 TYR A O 1
ATOM 1468 N N . PRO A 1 195 ? -18.605 13.196 16.136 1.00 95.62 195 PRO A N 1
ATOM 1469 C CA . PRO A 1 195 ? -19.981 12.892 16.533 1.00 95.62 195 PRO A CA 1
ATOM 1470 C C . PRO A 1 195 ? -20.772 12.192 15.425 1.00 95.62 195 PRO A C 1
ATOM 1472 O O . PRO A 1 195 ? -21.652 11.386 15.713 1.00 95.62 195 PRO A O 1
ATOM 1475 N N . GLU A 1 196 ? -20.438 12.480 14.166 1.00 96.56 196 GLU A N 1
ATOM 1476 C CA . GLU A 1 196 ? -21.197 12.028 13.002 1.00 96.56 196 GLU A CA 1
ATOM 1477 C C . GLU A 1 196 ? -20.646 10.762 12.342 1.00 96.56 196 GLU A C 1
ATOM 1479 O O . GLU A 1 196 ? -21.333 10.190 11.492 1.00 96.56 196 GLU A O 1
ATOM 1484 N N . ASP A 1 197 ? -19.450 10.317 12.729 1.00 97.31 197 ASP A N 1
ATOM 1485 C CA . ASP A 1 197 ? -18.813 9.116 12.193 1.00 97.31 197 ASP A CA 1
ATOM 1486 C C . ASP A 1 197 ? -19.105 7.895 13.084 1.00 97.31 197 ASP A C 1
ATOM 1488 O O . ASP A 1 197 ? -19.200 7.991 14.313 1.00 97.31 197 ASP A O 1
ATOM 1492 N N . THR A 1 198 ? -19.186 6.713 12.467 1.00 96.75 198 THR A N 1
ATOM 1493 C CA . THR A 1 198 ? -19.160 5.436 13.197 1.00 96.75 198 THR A CA 1
ATOM 1494 C C . THR A 1 198 ? -17.764 5.195 13.760 1.00 96.75 198 THR A C 1
ATOM 1496 O O . THR A 1 198 ? -17.594 4.955 14.951 1.00 96.75 198 THR A O 1
ATOM 1499 N N . ALA A 1 199 ? -16.741 5.272 12.912 1.00 97.75 199 ALA A N 1
ATOM 1500 C CA . ALA A 1 199 ? -15.348 5.204 13.323 1.00 97.75 199 ALA A CA 1
ATOM 1501 C C . ALA A 1 199 ? -14.437 5.796 12.245 1.00 97.75 199 ALA A C 1
ATOM 1503 O O . ALA A 1 199 ? -14.763 5.772 11.058 1.00 97.75 199 ALA A O 1
ATOM 1504 N N . ILE A 1 200 ? -13.265 6.262 12.662 1.00 98.19 200 ILE A N 1
ATOM 1505 C CA . ILE A 1 200 ? -12.156 6.613 11.780 1.00 98.19 200 ILE A CA 1
ATOM 1506 C C . ILE A 1 200 ? -11.082 5.543 11.926 1.00 98.19 200 ILE A C 1
ATOM 1508 O O . ILE A 1 200 ? -10.649 5.247 13.038 1.00 98.19 200 ILE A O 1
ATOM 1512 N N . ILE A 1 201 ? -10.636 4.971 10.813 1.00 98.25 201 ILE A N 1
ATOM 1513 C CA . ILE A 1 201 ? -9.491 4.064 10.790 1.00 98.25 201 ILE A CA 1
ATOM 1514 C C . ILE A 1 201 ? -8.311 4.848 10.246 1.00 98.25 201 ILE A C 1
ATOM 1516 O O . ILE A 1 201 ? -8.217 5.083 9.042 1.00 98.25 201 ILE A O 1
ATOM 1520 N N . ARG A 1 202 ? -7.431 5.284 11.147 1.00 98.44 202 ARG A N 1
ATOM 1521 C CA . ARG A 1 202 ? -6.216 6.002 10.763 1.00 98.44 202 ARG A CA 1
ATOM 1522 C C . ARG A 1 202 ? -5.143 4.996 10.371 1.00 98.44 202 ARG A C 1
ATOM 1524 O O . ARG A 1 202 ? -4.861 4.059 11.128 1.00 98.44 202 ARG A O 1
ATOM 1531 N N . HIS A 1 203 ? -4.563 5.179 9.197 1.00 97.56 203 HIS A N 1
ATOM 1532 C CA . HIS A 1 203 ? -3.548 4.296 8.642 1.00 97.56 203 HIS A CA 1
ATOM 1533 C C . HIS A 1 203 ? -2.542 5.090 7.817 1.00 97.56 203 HIS A C 1
ATOM 1535 O O . HIS A 1 203 ? -2.722 6.270 7.560 1.00 97.56 203 HIS A O 1
ATOM 1541 N N . GLY A 1 204 ? -1.483 4.416 7.399 1.00 94.19 204 GLY A N 1
ATOM 1542 C CA . GLY A 1 204 ? -0.522 4.936 6.441 1.00 94.19 204 GLY A CA 1
ATOM 1543 C C . GLY A 1 204 ? -0.540 4.110 5.173 1.00 94.19 204 GLY A C 1
ATOM 1544 O O . GLY A 1 204 ? -1.259 3.111 5.087 1.00 94.19 204 GLY A O 1
ATOM 1545 N N . LEU A 1 205 ? 0.319 4.472 4.226 1.00 90.81 205 LEU A N 1
ATOM 1546 C CA . LEU A 1 205 ? 0.449 3.766 2.951 1.00 90.81 205 LEU A CA 1
ATOM 1547 C C . LEU A 1 205 ? 0.695 2.261 3.152 1.00 90.81 205 LEU A C 1
ATOM 1549 O O . LEU A 1 205 ? -0.016 1.422 2.614 1.00 90.81 205 LEU A O 1
ATOM 1553 N N . ARG A 1 206 ? 1.640 1.910 4.033 1.00 90.88 206 ARG A N 1
ATOM 1554 C CA . ARG A 1 206 ? 2.018 0.511 4.308 1.00 90.88 206 ARG A CA 1
ATOM 1555 C C . ARG A 1 206 ? 0.982 -0.275 5.107 1.00 90.88 206 ARG A C 1
ATOM 1557 O O . ARG A 1 206 ? 1.007 -1.500 5.106 1.00 90.88 206 ARG A O 1
ATOM 1564 N N . SER A 1 207 ? 0.129 0.416 5.859 1.00 94.50 207 SER A N 1
ATOM 1565 C CA . SER A 1 207 ? -0.900 -0.205 6.699 1.00 94.50 207 SER A CA 1
ATOM 1566 C C . SER A 1 207 ? -2.287 -0.168 6.069 1.00 94.50 207 SER A C 1
ATOM 1568 O O . SER A 1 207 ? -3.244 -0.594 6.705 1.00 94.50 207 SER A O 1
ATOM 1570 N N . GLU A 1 208 ? -2.419 0.284 4.825 1.00 94.31 208 GLU A N 1
ATOM 1571 C CA . GLU A 1 208 ? -3.701 0.325 4.125 1.00 94.31 208 GLU A CA 1
ATOM 1572 C C . GLU A 1 208 ? -4.346 -1.077 3.980 1.00 94.31 208 GLU A C 1
ATOM 1574 O O . GLU A 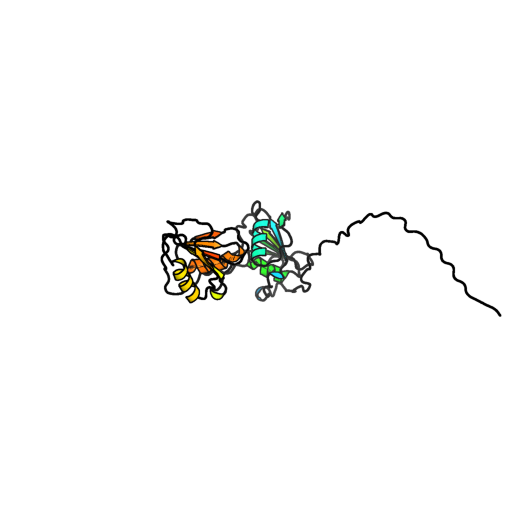1 208 ? -5.507 -1.221 4.380 1.00 94.31 208 GLU A O 1
ATOM 1579 N N . PRO A 1 209 ? -3.617 -2.154 3.604 1.00 94.56 209 PRO A N 1
ATOM 1580 C CA . PRO A 1 209 ? -4.199 -3.500 3.554 1.00 94.56 209 PRO A CA 1
ATOM 1581 C C . PRO A 1 209 ? -4.709 -3.993 4.910 1.00 94.56 209 PRO A C 1
ATOM 1583 O O . PRO A 1 209 ? -5.724 -4.681 4.997 1.00 94.56 209 PRO A O 1
ATOM 1586 N N . VAL A 1 210 ? -4.005 -3.610 5.977 1.00 95.25 210 VAL A N 1
ATOM 1587 C CA . VAL A 1 210 ? -4.349 -3.892 7.376 1.00 95.25 210 VAL A CA 1
ATOM 1588 C C . VAL A 1 210 ? -5.591 -3.093 7.795 1.00 95.25 210 VAL A C 1
ATOM 1590 O O . VAL A 1 210 ? -6.462 -3.604 8.500 1.00 95.25 210 VAL A O 1
ATOM 1593 N N . ALA A 1 211 ? -5.698 -1.843 7.345 1.00 97.00 211 ALA A N 1
ATOM 1594 C CA . ALA A 1 211 ? -6.808 -0.948 7.640 1.00 97.00 211 ALA A CA 1
ATOM 1595 C C . ALA A 1 211 ? -8.120 -1.432 7.017 1.00 97.00 211 ALA A C 1
ATOM 1597 O O . ALA A 1 211 ? -9.153 -1.382 7.685 1.00 97.00 211 ALA A O 1
ATOM 1598 N N . ARG A 1 212 ? -8.091 -1.963 5.787 1.00 96.38 212 ARG A N 1
ATOM 1599 C CA . ARG A 1 212 ? -9.289 -2.536 5.150 1.00 96.38 212 ARG A CA 1
ATOM 1600 C C . ARG A 1 212 ? -9.833 -3.751 5.895 1.00 96.38 212 ARG A C 1
ATOM 1602 O O . ARG A 1 212 ? -11.047 -3.878 6.033 1.00 96.38 212 ARG A O 1
ATOM 1609 N N . THR A 1 213 ? -8.967 -4.593 6.456 1.00 96.44 213 THR A N 1
ATOM 1610 C CA . THR A 1 213 ? -9.394 -5.722 7.300 1.00 96.44 213 THR A CA 1
ATOM 1611 C C . THR A 1 213 ? -10.123 -5.244 8.555 1.00 96.44 213 THR A C 1
ATOM 1613 O O . THR A 1 213 ? -11.138 -5.825 8.945 1.00 96.44 213 THR A O 1
ATOM 1616 N N . VAL A 1 214 ? -9.656 -4.149 9.170 1.00 96.56 214 VAL A N 1
ATOM 1617 C CA . VAL A 1 214 ? -10.364 -3.501 10.289 1.00 96.56 214 VAL A CA 1
ATOM 1618 C C . VAL A 1 214 ? -11.681 -2.879 9.821 1.00 96.56 214 VAL A C 1
ATOM 1620 O O . VAL A 1 214 ? -12.693 -3.028 10.504 1.00 96.56 214 VAL A O 1
ATOM 1623 N N . ALA A 1 215 ? -11.696 -2.223 8.659 1.00 95.88 215 ALA A N 1
ATOM 1624 C CA . ALA A 1 215 ? -12.886 -1.580 8.102 1.00 95.88 215 ALA A CA 1
ATOM 1625 C C . ALA A 1 215 ? -14.008 -2.584 7.826 1.00 95.88 215 ALA A C 1
ATOM 1627 O O . ALA A 1 215 ? -15.165 -2.305 8.132 1.00 95.88 215 ALA A O 1
ATOM 1628 N N . ALA A 1 216 ? -13.665 -3.789 7.366 1.00 95.06 216 ALA A N 1
ATOM 1629 C CA . ALA A 1 216 ? -14.623 -4.878 7.190 1.00 95.06 216 ALA A CA 1
ATOM 1630 C C . ALA A 1 216 ? -15.351 -5.255 8.497 1.00 95.06 216 ALA A C 1
ATOM 1632 O O . ALA A 1 216 ? -16.509 -5.673 8.464 1.00 95.06 216 ALA A O 1
ATOM 1633 N N . GLN A 1 217 ? -14.718 -5.054 9.663 1.00 95.25 217 GLN A N 1
ATOM 1634 C CA . GLN A 1 217 ? -15.344 -5.328 10.964 1.00 95.25 217 GLN A CA 1
ATOM 1635 C C . GLN A 1 217 ? -16.240 -4.188 11.459 1.00 95.25 217 GLN A C 1
ATOM 1637 O O . GLN A 1 217 ? -17.040 -4.399 12.372 1.00 95.25 217 GLN A O 1
ATOM 1642 N N . VAL A 1 218 ? -16.104 -2.984 10.896 1.00 95.00 218 VAL A N 1
ATOM 1643 C CA . VAL A 1 218 ? -16.791 -1.773 11.359 1.00 95.00 218 VAL A CA 1
ATOM 1644 C C . VAL A 1 218 ? -17.496 -1.093 10.178 1.00 95.00 218 VAL A C 1
ATOM 1646 O O . VAL A 1 218 ? -16.971 -0.136 9.608 1.00 95.00 218 VAL A O 1
ATOM 1649 N N . PRO A 1 219 ? -18.703 -1.558 9.801 1.00 92.12 219 PRO A N 1
ATOM 1650 C CA . PRO A 1 219 ? -19.503 -0.940 8.749 1.00 92.12 219 PRO A CA 1
ATOM 1651 C C . PRO A 1 219 ? -19.703 0.563 8.980 1.00 92.12 219 PRO A C 1
ATOM 1653 O O . PRO A 1 219 ? -20.078 0.997 10.069 1.00 92.12 219 PRO A O 1
ATOM 1656 N N . GLY A 1 220 ? -19.449 1.364 7.945 1.00 92.69 220 GLY A N 1
ATOM 1657 C CA . GLY A 1 220 ? -19.506 2.826 8.025 1.00 92.69 220 GLY A CA 1
ATOM 1658 C C . GLY A 1 220 ? -18.266 3.479 8.646 1.00 92.69 220 GLY A C 1
ATOM 1659 O O . GLY A 1 220 ? -18.260 4.695 8.830 1.00 92.69 220 GLY A O 1
ATOM 1660 N N . ALA A 1 221 ? -17.217 2.714 8.968 1.00 96.31 221 ALA A N 1
ATOM 1661 C CA . ALA A 1 221 ? -15.918 3.296 9.270 1.00 96.31 221 ALA A CA 1
ATOM 1662 C C . ALA A 1 221 ? -15.306 3.932 8.020 1.00 96.31 221 ALA A C 1
ATOM 1664 O O . ALA A 1 221 ? -15.396 3.392 6.917 1.00 96.31 221 ALA A O 1
ATOM 1665 N N . ARG A 1 222 ? -14.631 5.064 8.208 1.00 97.06 222 ARG A N 1
ATOM 1666 C CA . ARG A 1 222 ? -13.904 5.755 7.145 1.00 97.06 222 ARG A CA 1
ATOM 1667 C C . ARG A 1 222 ? -12.408 5.552 7.316 1.00 97.06 222 ARG A C 1
ATOM 1669 O O . ARG A 1 222 ? -11.870 5.795 8.396 1.00 97.06 222 ARG A O 1
ATOM 1676 N N . LEU A 1 223 ? -11.739 5.136 6.246 1.00 97.50 223 LEU A N 1
ATOM 1677 C CA . LEU A 1 223 ? -10.283 5.090 6.201 1.00 97.50 223 LEU A CA 1
ATOM 1678 C C . LEU A 1 223 ? -9.727 6.505 6.023 1.00 97.50 223 LEU A C 1
ATOM 1680 O O . LEU A 1 223 ? -10.239 7.293 5.225 1.00 97.50 223 LEU A O 1
ATOM 1684 N N . VAL A 1 224 ? -8.701 6.834 6.799 1.00 97.56 224 VAL A N 1
ATOM 1685 C CA . VAL A 1 224 ? -7.977 8.101 6.712 1.00 97.56 224 VAL A CA 1
ATOM 1686 C C . VAL A 1 224 ? -6.493 7.793 6.691 1.00 97.56 224 VAL A C 1
ATOM 1688 O O . VAL A 1 224 ? -5.952 7.286 7.676 1.00 97.56 224 VAL A O 1
ATOM 1691 N N . ASN A 1 225 ? -5.847 8.133 5.579 1.00 95.12 225 ASN A N 1
ATOM 1692 C CA . ASN A 1 225 ? -4.398 8.152 5.513 1.00 95.12 225 ASN A CA 1
ATOM 1693 C C . ASN A 1 225 ? -3.886 9.361 6.311 1.00 95.12 225 ASN A C 1
ATOM 1695 O O . ASN A 1 225 ? -4.301 10.489 6.048 1.00 95.12 225 ASN A O 1
ATOM 1699 N N . ASP A 1 226 ? -3.044 9.118 7.309 1.00 95.25 226 ASP A N 1
ATOM 1700 C CA . ASP A 1 226 ? -2.412 10.149 8.140 1.00 95.25 226 ASP A CA 1
ATOM 1701 C C . ASP A 1 226 ? -0.888 10.199 7.965 1.00 95.25 226 ASP A C 1
ATOM 1703 O O . ASP A 1 226 ? -0.168 10.693 8.834 1.00 95.25 226 ASP A O 1
ATOM 1707 N N . ASP A 1 227 ? -0.404 9.648 6.851 1.00 91.94 227 ASP A N 1
ATOM 1708 C CA . ASP A 1 227 ? 0.997 9.632 6.438 1.00 91.94 227 ASP A CA 1
ATOM 1709 C C . ASP A 1 227 ? 1.942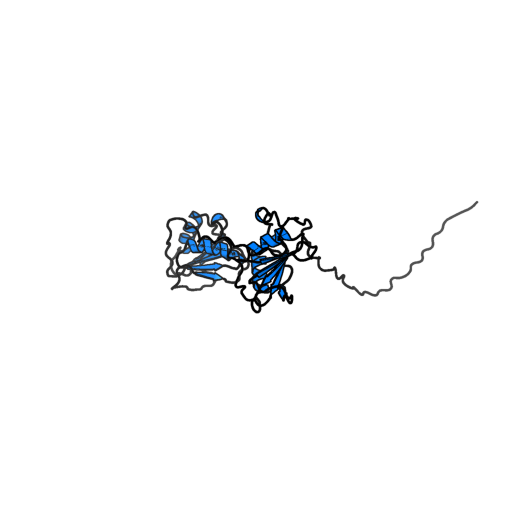 8.900 7.408 1.00 91.94 227 ASP A C 1
ATOM 1711 O O . ASP A 1 227 ? 3.169 8.997 7.297 1.00 91.94 227 ASP A O 1
ATOM 1715 N N . ARG A 1 228 ? 1.409 8.093 8.344 1.00 94.00 228 ARG A N 1
ATOM 1716 C CA . ARG A 1 228 ? 2.246 7.229 9.190 1.00 94.00 228 ARG A CA 1
ATOM 1717 C C . ARG A 1 228 ? 3.050 6.243 8.335 1.00 94.00 228 ARG A C 1
ATOM 1719 O O . ARG A 1 228 ? 2.560 5.636 7.386 1.00 94.00 228 ARG A O 1
ATOM 1726 N N . THR A 1 229 ? 4.285 5.977 8.740 1.00 90.00 229 THR A N 1
ATOM 1727 C CA . THR A 1 229 ? 5.165 5.007 8.056 1.00 90.00 229 THR A CA 1
ATOM 1728 C C . THR A 1 229 ? 5.083 3.596 8.648 1.00 90.00 229 THR A C 1
ATOM 1730 O O . THR A 1 229 ? 5.591 2.628 8.075 1.00 90.00 229 THR A O 1
ATOM 1733 N N . GLY A 1 230 ? 4.444 3.464 9.813 1.00 89.50 230 GLY A N 1
ATOM 1734 C CA . GLY A 1 230 ? 4.275 2.204 10.525 1.00 89.50 230 GLY A CA 1
ATOM 1735 C C . GLY A 1 230 ? 3.163 1.312 9.962 1.00 89.50 230 GLY A C 1
ATOM 1736 O O . GLY A 1 230 ? 2.234 1.758 9.291 1.00 89.50 230 GLY A O 1
ATOM 1737 N N . LEU A 1 231 ? 3.232 0.025 10.317 1.00 91.56 231 LEU A N 1
ATOM 1738 C CA . LEU A 1 231 ? 2.225 -0.987 9.965 1.00 91.56 231 LEU A CA 1
ATOM 1739 C C . LEU A 1 231 ? 1.025 -1.033 10.931 1.00 91.56 231 LEU A C 1
ATOM 1741 O O . LEU A 1 231 ? 0.132 -1.855 10.757 1.00 91.56 231 LEU A O 1
ATOM 1745 N N . SER A 1 232 ? 1.018 -0.212 11.985 1.00 94.88 232 SER A N 1
ATOM 1746 C CA . SER A 1 232 ? -0.090 -0.171 12.943 1.00 94.88 232 SER A CA 1
ATOM 1747 C C . SER A 1 232 ? -1.203 0.759 12.482 1.00 94.88 232 SER A C 1
ATOM 1749 O O . SER A 1 232 ? -0.933 1.883 12.057 1.00 94.88 232 SER A O 1
ATOM 1751 N N . VAL A 1 233 ? -2.445 0.337 12.689 1.00 97.94 233 VAL A N 1
ATOM 1752 C CA . VAL A 1 233 ? -3.645 1.148 12.436 1.00 97.94 233 VAL A CA 1
ATOM 1753 C C . VAL A 1 233 ? -4.305 1.570 13.743 1.00 97.94 233 VAL A C 1
ATOM 1755 O O . VAL A 1 233 ? -4.189 0.875 14.754 1.00 97.94 233 VAL A O 1
ATOM 1758 N N . ASP A 1 234 ? -5.019 2.690 13.730 1.00 98.56 234 ASP A N 1
ATOM 1759 C CA . ASP A 1 234 ? -5.841 3.105 14.866 1.00 98.56 234 ASP A CA 1
ATOM 1760 C C . ASP A 1 234 ? -7.316 3.015 14.498 1.00 98.56 234 ASP A C 1
ATOM 1762 O O . ASP A 1 234 ? -7.757 3.671 13.561 1.00 98.56 234 ASP A O 1
ATOM 1766 N N . LEU A 1 235 ? -8.084 2.243 15.264 1.00 98.44 235 LEU A N 1
ATOM 1767 C CA . LEU A 1 235 ? -9.539 2.285 15.238 1.00 98.44 235 LEU A CA 1
ATOM 1768 C C . LEU A 1 235 ? -10.016 3.346 16.228 1.00 98.44 235 LEU A C 1
ATOM 1770 O O . LEU A 1 235 ? -9.945 3.154 17.441 1.00 98.44 235 LEU A O 1
ATOM 1774 N N . VAL A 1 236 ? -10.507 4.462 15.710 1.00 98.56 236 VAL A N 1
ATOM 1775 C CA . VAL A 1 236 ? -10.952 5.619 16.483 1.00 98.56 236 VAL A CA 1
ATOM 1776 C C . VAL A 1 236 ? -12.475 5.658 16.469 1.00 98.56 236 VAL A C 1
ATOM 1778 O O . VAL A 1 236 ? -13.091 5.872 15.431 1.00 98.56 236 VAL A O 1
ATOM 1781 N N . LEU A 1 237 ? -13.092 5.407 17.615 1.00 98.12 237 LEU A N 1
ATOM 1782 C CA . LEU A 1 237 ? -14.535 5.237 17.759 1.00 98.12 237 LEU A CA 1
ATOM 1783 C C . LEU A 1 237 ? -15.229 6.598 17.804 1.00 98.12 237 LEU A C 1
ATOM 1785 O O . LEU A 1 237 ? -14.864 7.435 18.637 1.00 98.12 237 LEU A O 1
ATOM 1789 N N . GLY A 1 238 ? -16.206 6.799 16.917 1.00 97.31 238 GLY A N 1
ATOM 1790 C CA . GLY A 1 238 ? -17.005 8.020 16.814 1.00 97.31 238 GLY A CA 1
ATOM 1791 C C . GLY A 1 238 ? -18.351 7.925 17.539 1.00 97.31 238 GLY A C 1
ATOM 1792 O O . GLY A 1 238 ? -18.693 6.904 18.133 1.00 97.31 238 GLY A O 1
ATOM 1793 N N . GLY A 1 239 ? -19.124 9.009 17.502 1.00 96.62 239 GLY A N 1
ATOM 1794 C CA . GLY A 1 239 ? -20.388 9.159 18.227 1.00 96.62 239 GLY A CA 1
ATOM 1795 C C . GLY A 1 239 ? -21.498 8.221 17.754 1.00 96.62 239 GLY A C 1
ATOM 1796 O O . GLY A 1 239 ? -22.375 7.880 18.543 1.00 96.62 239 GLY A O 1
ATOM 1797 N N . LYS A 1 240 ? -21.438 7.748 16.503 1.00 95.62 240 LYS A N 1
ATOM 1798 C CA . LYS A 1 240 ? -22.379 6.750 15.965 1.00 95.62 240 LYS A CA 1
ATOM 1799 C C . LYS A 1 240 ? -21.887 5.314 16.130 1.00 95.62 240 LYS A C 1
ATOM 1801 O O . LYS A 1 240 ? -22.528 4.392 15.623 1.00 95.62 240 LYS A O 1
ATOM 1806 N N . TYR A 1 241 ? -20.750 5.104 16.800 1.00 95.31 241 TYR A N 1
ATOM 1807 C CA . TYR A 1 241 ? -20.188 3.772 16.954 1.00 95.31 241 TYR A CA 1
ATOM 1808 C C . TYR A 1 241 ? -21.159 2.851 17.685 1.00 95.31 241 TYR A C 1
ATOM 1810 O O . TYR A 1 241 ? -21.452 3.011 18.868 1.00 95.31 241 TYR A O 1
ATOM 1818 N N . THR A 1 242 ? -21.595 1.821 16.978 1.00 87.50 242 THR A N 1
ATOM 1819 C CA . THR A 1 242 ? -22.282 0.681 17.560 1.00 87.50 242 THR A CA 1
ATOM 1820 C C . THR A 1 242 ? -21.562 -0.566 17.087 1.00 87.50 242 THR A C 1
ATOM 1822 O O . THR A 1 242 ? -21.129 -0.661 15.937 1.00 87.50 242 THR A O 1
ATOM 1825 N N . TRP A 1 243 ? -21.359 -1.517 17.996 1.00 81.62 243 TRP A N 1
ATOM 1826 C CA . TRP A 1 243 ? -20.733 -2.776 17.620 1.00 81.62 243 TRP A CA 1
ATOM 1827 C C . TRP A 1 243 ? -21.674 -3.534 16.672 1.00 81.62 243 TRP A C 1
ATOM 1829 O O . TRP A 1 243 ? -22.746 -3.966 17.095 1.00 81.62 243 TRP A O 1
ATOM 1839 N N . ALA A 1 244 ? -21.291 -3.664 15.401 1.00 64.00 244 ALA A N 1
ATOM 1840 C CA . ALA A 1 244 ? -22.223 -4.050 14.342 1.00 64.00 244 ALA A CA 1
ATOM 1841 C C . ALA A 1 244 ? -22.193 -5.544 13.974 1.00 64.00 244 ALA A C 1
ATOM 1843 O O . ALA A 1 244 ? -23.225 -6.097 13.601 1.00 64.00 244 ALA A O 1
ATOM 1844 N N . THR A 1 245 ? -21.046 -6.224 14.076 1.00 73.38 245 THR A N 1
ATOM 1845 C CA . THR A 1 245 ? -20.879 -7.587 13.535 1.00 73.38 245 THR A CA 1
ATOM 1846 C C . THR A 1 245 ? -20.785 -8.620 14.658 1.00 73.38 245 THR A C 1
ATOM 1848 O O . THR A 1 245 ? -20.042 -8.445 15.616 1.00 73.38 245 THR A O 1
ATOM 1851 N N . LYS A 1 246 ? -21.558 -9.713 14.615 1.00 74.81 246 LYS A N 1
ATOM 1852 C CA . LYS A 1 246 ? -21.426 -10.793 15.622 1.00 74.81 246 LYS A CA 1
ATOM 1853 C C . LYS A 1 246 ? -20.234 -11.693 15.333 1.00 74.81 246 LYS A C 1
ATOM 1855 O O . LYS A 1 246 ? -19.490 -12.005 16.262 1.00 74.81 246 LYS A O 1
ATOM 1860 N N . ASP A 1 247 ? -20.003 -11.951 14.054 1.00 85.44 247 ASP A N 1
ATOM 1861 C CA . ASP A 1 247 ? -18.934 -12.802 13.544 1.00 85.44 247 ASP A CA 1
ATOM 1862 C C . ASP A 1 247 ? -17.848 -11.968 12.852 1.00 85.44 247 ASP A C 1
ATOM 1864 O O . ASP A 1 247 ? -17.922 -10.732 12.822 1.00 85.44 247 ASP A O 1
ATOM 1868 N N . PHE A 1 248 ? -16.794 -12.631 12.382 1.00 88.12 248 PHE A N 1
ATOM 1869 C CA . PHE A 1 248 ? -15.781 -12.013 11.532 1.00 88.12 248 PHE A CA 1
ATOM 1870 C C . PHE A 1 248 ? -16.348 -11.785 10.127 1.00 88.12 248 PHE A C 1
ATOM 1872 O O . PHE A 1 248 ? -16.977 -12.678 9.561 1.00 88.12 248 PHE A O 1
ATOM 1879 N N . THR A 1 249 ? -16.104 -10.601 9.569 1.00 91.56 249 THR A N 1
ATOM 1880 C CA . THR A 1 249 ? -16.455 -10.282 8.180 1.00 91.56 249 THR A CA 1
ATOM 1881 C C . THR A 1 249 ? -15.191 -10.310 7.331 1.00 91.56 249 THR A C 1
ATOM 1883 O O . THR A 1 249 ? -14.269 -9.539 7.592 1.00 91.56 249 THR A O 1
ATOM 1886 N N . GLU A 1 250 ? -15.146 -11.163 6.310 1.00 90.88 250 GLU A N 1
ATOM 1887 C CA . GLU A 1 250 ? -14.032 -11.175 5.356 1.00 90.88 250 GLU A CA 1
ATOM 1888 C C . GLU A 1 250 ? -13.968 -9.829 4.607 1.00 90.88 250 GLU A C 1
ATOM 1890 O O . GLU A 1 250 ? -15.012 -9.353 4.141 1.00 90.88 250 GLU A O 1
ATOM 1895 N N . PRO A 1 251 ? -12.792 -9.184 4.494 1.00 90.19 251 PRO A N 1
ATOM 1896 C CA . PRO A 1 251 ? -12.644 -8.002 3.654 1.00 90.19 251 PRO A CA 1
ATOM 1897 C C . PRO A 1 251 ? -12.968 -8.304 2.186 1.00 90.19 251 PRO A C 1
ATOM 1899 O O . PRO A 1 251 ? -12.842 -9.433 1.711 1.00 90.19 251 PRO A O 1
ATOM 1902 N N . GLU A 1 252 ? -13.376 -7.270 1.450 1.00 88.56 252 GLU A N 1
ATOM 1903 C CA . GLU A 1 252 ? -13.642 -7.390 0.018 1.00 88.56 252 GLU A CA 1
ATOM 1904 C C . GLU A 1 252 ? -12.413 -7.942 -0.717 1.00 88.56 252 GLU A C 1
ATOM 1906 O O . GLU A 1 252 ? -11.280 -7.493 -0.511 1.00 88.56 252 GLU A O 1
ATOM 1911 N N . LYS A 1 253 ? -12.646 -8.949 -1.565 1.00 88.50 253 LYS A N 1
ATOM 1912 C CA . LYS A 1 253 ? -11.587 -9.549 -2.372 1.00 88.50 253 LYS A CA 1
ATOM 1913 C C . LYS A 1 253 ? -11.146 -8.562 -3.439 1.00 88.50 253 LYS A C 1
ATOM 1915 O O . LYS A 1 253 ? -11.970 -8.043 -4.185 1.00 88.50 253 LYS A O 1
ATOM 1920 N N . VAL A 1 254 ? -9.838 -8.387 -3.554 1.00 88.69 254 VAL A N 1
ATOM 1921 C CA . VAL A 1 254 ? -9.241 -7.623 -4.646 1.00 88.69 254 VAL A CA 1
ATOM 1922 C C . VAL A 1 254 ? -9.058 -8.557 -5.846 1.00 88.69 254 VAL A C 1
ATOM 1924 O O . VAL A 1 254 ? -8.542 -9.664 -5.656 1.00 88.69 254 VAL A O 1
ATOM 1927 N N . PRO A 1 255 ? -9.514 -8.178 -7.054 1.00 85.44 255 PRO A N 1
ATOM 1928 C CA . PRO A 1 255 ? -9.301 -8.987 -8.248 1.00 85.44 255 PRO A CA 1
ATOM 1929 C C . PRO A 1 255 ? -7.808 -9.108 -8.566 1.00 85.44 255 PRO A C 1
ATOM 1931 O O . PRO A 1 255 ? -7.025 -8.206 -8.281 1.00 85.44 255 PRO A O 1
ATOM 1934 N N . GLU A 1 256 ? -7.420 -10.227 -9.175 1.00 85.50 256 GLU A N 1
ATOM 1935 C CA . GLU A 1 256 ? -6.048 -10.415 -9.643 1.00 85.50 256 GLU A CA 1
ATOM 1936 C C . GLU A 1 256 ? -5.698 -9.396 -10.732 1.00 85.50 256 GLU A C 1
ATOM 1938 O O . GLU A 1 256 ? -6.497 -9.147 -11.641 1.00 85.50 256 GLU A O 1
ATOM 1943 N N . THR A 1 257 ? -4.484 -8.849 -10.654 1.00 89.12 257 THR A N 1
ATOM 1944 C CA . THR A 1 257 ? -3.949 -7.916 -11.647 1.00 89.12 257 THR A CA 1
ATOM 1945 C C . THR A 1 257 ? -3.876 -8.588 -13.016 1.00 89.12 257 THR A C 1
ATOM 1947 O O . THR A 1 257 ? -3.186 -9.601 -13.187 1.00 89.12 257 THR A O 1
ATOM 1950 N N . LYS A 1 258 ? -4.541 -8.024 -14.028 1.00 88.38 258 LYS A N 1
ATOM 1951 C CA . LYS A 1 258 ? -4.459 -8.559 -15.392 1.00 88.38 258 LYS A CA 1
ATOM 1952 C C . LYS A 1 258 ? -3.101 -8.256 -15.994 1.00 88.38 258 LYS A C 1
ATOM 1954 O O . LYS A 1 258 ? -2.580 -7.149 -15.898 1.00 88.38 258 LYS A O 1
ATOM 1959 N N . GLN A 1 259 ? -2.553 -9.242 -16.687 1.00 86.56 259 GLN A N 1
ATOM 1960 C CA . GLN A 1 259 ? -1.274 -9.100 -17.367 1.00 86.56 259 GLN A CA 1
ATOM 1961 C C . GLN A 1 259 ? -1.457 -8.431 -18.730 1.00 86.56 259 GLN A C 1
ATOM 1963 O O . GLN A 1 259 ? -2.379 -8.764 -19.479 1.00 86.56 259 GLN A O 1
ATOM 1968 N N . GLY A 1 260 ? -0.563 -7.499 -19.056 1.00 87.62 260 GLY A N 1
ATOM 1969 C CA . GLY A 1 260 ? -0.525 -6.853 -20.361 1.00 87.62 260 GLY A CA 1
ATOM 1970 C C . GLY A 1 260 ? 0.243 -7.651 -21.425 1.00 87.62 260 GLY A C 1
ATOM 1971 O O . GLY A 1 260 ? 0.750 -8.750 -21.175 1.00 87.62 260 GLY A O 1
ATOM 1972 N N . PRO A 1 261 ? 0.361 -7.090 -22.643 1.00 87.56 261 PRO A N 1
ATOM 1973 C CA . PRO A 1 261 ? 1.151 -7.670 -23.726 1.00 87.56 261 PRO A CA 1
ATOM 1974 C C . PRO A 1 261 ? 2.630 -7.847 -23.355 1.00 87.56 261 PRO A C 1
ATOM 1976 O O . PRO A 1 261 ? 3.194 -7.042 -22.615 1.00 87.56 261 PRO A O 1
ATOM 1979 N N . ARG A 1 262 ? 3.283 -8.868 -23.924 1.00 88.75 262 ARG A N 1
ATOM 1980 C CA . ARG A 1 262 ? 4.692 -9.214 -23.662 1.00 88.75 262 ARG A CA 1
ATOM 1981 C C . ARG A 1 262 ? 5.559 -9.014 -24.904 1.00 88.75 262 ARG A C 1
ATOM 1983 O O . ARG A 1 262 ? 5.859 -9.965 -25.619 1.00 88.75 262 ARG A O 1
ATOM 1990 N N . ILE A 1 263 ? 5.958 -7.774 -25.163 1.00 83.44 263 ILE A N 1
ATOM 1991 C CA . ILE A 1 263 ? 6.703 -7.400 -26.373 1.00 83.44 263 ILE A CA 1
ATOM 1992 C C . ILE A 1 263 ? 8.182 -7.754 -26.206 1.00 83.44 263 ILE A C 1
ATOM 1994 O O . ILE A 1 263 ? 8.787 -7.513 -25.158 1.00 83.44 263 ILE A O 1
ATOM 1998 N N . GLY A 1 264 ? 8.774 -8.345 -27.247 1.00 76.12 264 GLY A N 1
ATOM 1999 C CA . GLY A 1 264 ? 10.136 -8.887 -27.175 1.00 76.12 264 GLY A CA 1
ATOM 2000 C C . GLY A 1 264 ? 10.231 -10.185 -26.362 1.00 76.12 264 GLY A C 1
ATOM 2001 O O . GLY A 1 264 ? 11.335 -10.631 -26.053 1.00 76.12 264 GLY A O 1
ATOM 2002 N N . CYS A 1 265 ? 9.075 -10.770 -26.032 1.00 73.31 265 CYS A N 1
ATOM 2003 C CA . CYS A 1 265 ? 8.898 -12.115 -25.487 1.00 73.31 265 CYS A CA 1
ATOM 2004 C C . CYS A 1 265 ? 8.094 -13.022 -26.437 1.00 73.31 265 CYS A C 1
ATOM 2006 O O . CYS A 1 265 ? 7.533 -14.036 -26.019 1.00 73.31 265 CYS A O 1
ATOM 2008 N N . GLU A 1 266 ? 8.010 -12.626 -27.703 1.00 64.12 266 GLU A N 1
ATOM 2009 C CA . GLU A 1 266 ? 7.431 -13.427 -28.776 1.00 64.12 266 GLU A CA 1
ATOM 2010 C C . GLU A 1 266 ? 8.386 -14.594 -29.073 1.00 64.12 266 GLU A C 1
ATOM 2012 O O . GLU A 1 266 ? 9.607 -14.413 -29.049 1.00 64.12 266 GLU A O 1
ATOM 2017 N N . ALA A 1 267 ? 7.818 -15.793 -29.227 1.00 49.62 267 ALA A N 1
ATOM 2018 C CA . ALA A 1 267 ? 8.549 -17.045 -29.424 1.00 49.62 267 ALA A CA 1
ATOM 2019 C C . ALA A 1 267 ? 9.230 -17.119 -30.797 1.00 49.62 267 ALA A C 1
ATOM 2021 O O . ALA A 1 267 ? 8.633 -16.612 -31.775 1.00 49.62 267 ALA A O 1
#

Radius of gyration: 28.03 Å; chains: 1; bounding box: 113×41×59 Å

Secondary structure (DSSP, 8-state):
---------------------------------S------GGGTTTPPPPPGGG-EEEEEEEBS-TTHHHHHHHHHHHTT-EEEEEEE----PPP-SEEEEE-TT-HHHHHHHHTTSTTPEEEE-S--SS-EEEEEETT---PPPPPPPPGGG-EEEEEE-SS-TTHHHHHHHHHHTTT-EEEEEEE-TT----SS-SEEEEE-GGGHHHHHHHHHHSTTEEEEE----SS-EEEEE-TT-----SS--PPPPPPPPPP--EET---

pLDDT: mean 85.96, std 17.55, range [33.94, 98.69]

InterPro domains:
  IPR027381 LytR/CpsA/Psr regulator, C-terminal domain [PF13399] (54-140)
  IPR027381 LytR/CpsA/Psr regulator, C-terminal domain [PF13399] (153-241)
  IPR050922 LytR/CpsA/Psr cell wall biosynthesis [PTHR33392] (53-141)

=== Feature glossary ===
The record interleaves many kinds of information about one protein. Here is each kind framed as the question it answers.

Q: What does the local fold look like, residue by residue?
A: The Foldseek 3Di string encodes local tertiary geometry as a 20-letter alphabet — one character per residue — derived from the relative positions of nearby Cα atoms. Unlike the amino-acid sequence, 3Di is a direct function of the 3D structure, so two proteins with the same fold have similar 3Di strings even at low sequence identity.

Q: Which residues are in helices, strands, or loops?
A: The SS8 string is DSSP's per-residue secondary-structure call. α-helix (H) means an i→i+4 H-bond ladder; β-strand (E) means the residue participates in a β-sheet; 3₁₀ (G) and π (I) are tighter and wider helices; T/S are turns/bends; '-' is loop.

Q: How big and how compact is the whole molecule?
A: Radius of gyration (Rg) is the root-mean-square distance of Cα atoms from their centroid — a single number for overall size and compactness. A globular domain of N residues has Rg ≈ 2.2·N^0.38 Å; an extended or disordered chain has a much larger Rg. The Cα contact count is the number of residue pairs whose Cα atoms are within 8 Å and are more than four positions apart in sequence — a standard proxy for tertiary packing density. The bounding box is the smallest axis-aligned box enclosing all Cα atoms.

Q: Where is each backbone atom in 3D?
A: Structure coordinates are given as an mmCIF _atom_site loop: one row per atom with element, residue name, chain id, sequence number, and x/y/z position in Å. Only the four main-chain atoms per residue are included here; side chains are omitted to keep the record compact.

Q: What is the amino-acid chain?
A: Primary structure: the covalent order of the twenty standard amino acids along the backbone. Two proteins with the same sequence will (almost always) fold to the same structure; two with 30% identity often share a fold but not the details.

Q: What if only a Cα trace is available?
A: Three-state secondary structure (P-SEA) collapses the eight DSSP classes into helix (a), strand (b), and coil (c). P-SEA assigns these from Cα geometry alone — distances and angles — without requiring backbone oxygens, so it works on any Cα trace.

Q: What family and function is it annotated with?
A: Database cross-references. InterPro integrates a dozen domain/family signature databases into unified entries with residue-range hits. GO terms attach function/process/location labels with evidence codes. CATH codes position the fold in a four-level structural taxonomy. Organism is the NCBI-taxonomy species name.

Q: How confident is the AlphaFold model at each residue?
A: pLDDT is the predicted lDDT-Cα score: AlphaFold's confidence that the local environment of each residue (all inter-atomic distances within 15 Å) is correctly placed. It is a per-residue number between 0 and 100, with higher meaning more reliable.

Q: How mobile is each atom in the crystal?
A: B-factor (Debye–Waller factor) reflects atomic displacement in the crystal lattice. It is an experimental observable (units Å²), not a prediction; low values mean the atom is pinned down, high values mean it moves or is heterogeneous across the crystal.

Q: Which residues are buried vs exposed?
A: SASA measures how much of the protein is reachable by solvent. It is computed by rolling a water-sized probe over the atomic surface and summing the exposed area (Å²). Per-residue SASA distinguishes core (buried, low SASA) from surface (exposed, high SASA) residues; total SASA is a whole-molecule size measure.

Q: What do the diagnostic plots show?
A: Plot images: a contact map (which residues are close in 3D, as an N×N binary image), a Ramachandran scatter (backbone torsion angles, revealing secondary-structure composition at a glance), and — for AlphaFold structures — a PAE heatmap (pairwise prediction confidence).

Q: What known structures does this most resemble?
A: The Foldseek neighbor list gives the closest experimentally determined structures in the PDB, ranked by structural alignment. TM-score near 1 means near-identical fold; near 0.3 means only rough topology match. This is how one finds what a novel AlphaFold prediction most resembles in the solved-structure universe.

Q: Are the domains correctly placed relative to each other?
A: Predicted aligned error is AlphaFold's pairwise confidence. Unlike pLDDT (per-residue), PAE is per-residue-pair and captures whether two parts of the structure are correctly placed relative to each other. Units are ångströms of expected positional error.

Q: What do the rendered images show?
A: Structure images are PyMOL renders from six orthogonal camera directions. Cartoon representation draws helices as coils and strands as arrows; sticks shows the backbone as bonds; surface shows the solvent-excluded envelope. Rainbow coloring maps sequence position to hue (blue→red, N→C); chain coloring assigns a distinct color per polypeptide.

Q: What are the backbone torsion angles?
A: φ (phi) and ψ (psi) are the two rotatable backbone dihedrals per residue: φ is the C(i-1)–N–Cα–C torsion, ψ is the N–Cα–C–N(i+1) torsion, both in degrees on (−180°, 180°]. α-helical residues cluster near (−60°, −45°); β-strand residues near (−120°, +130°). A Ramachandran plot is simply a scatter of (φ, ψ) for every residue.